Protein AF-A0A9P8FDH8-F1 (afdb_monomer_lite)

Foldseek 3Di:
DVVVVLVPDDDDDSVVSVCVVVVVVVVVCVCVVVPVDDDDPVVVVVVVVVVVVVVCCVPVVVVVVVVVVVVVVVVVVVVVVVVVVVVVVVVVVVVVVVVVVCVVVVVVVVVVVVVVVVVVVVVVVVVVVVVVVVVVVVVVVVVVVVVVVVVVVVVVVVVVVVVVVVVVVCCPDVVSVVVVVVVVVVVVVVVVVVD

pLDDT: mean 89.78, std 8.08, range [49.53, 97.88]

InterPro domains:
  IPR008688 ATP synthase, F0 complex, subunit B/MI25 [PF05405] (28-188)
  IPR013837 ATP synthase, F0 complex, subunit B [PTHR12733] (1-194)

Radius of gyration: 68.17 Å; chains: 1; bounding box: 128×46×159 Å

Secondary structure (DSSP, 8-state):
-HHHHHHHSS-SSHHHHHHHHHHHHHHHHHHHHTTSS---HHHHHHHHHHHHHHHHHHHHHHHHHHHHHHHHHHHHHHHHHHHHHHHHHHHHHHHHHHHHHTHHHHHHHHHHHHHHHHHHHHHHHHHHHHHHHHHHHHHHHHHHHHHHHHHHHHHHHHHHHHHHHHHHHHHTSHHHHHHHHHHHHHHHHHHHTT-

Sequence (195 aa):
KAKSILDSLPGSNLLSKTAILSAGAGVSIAAISNELYVVNEESIVMLCLLSVYTGIAVYGGPAYKEWAENQTNKIKNILNAARKDHTDAVQKRIASVQDLGGVVDITKSLFAVSKETAQLEAQAYELEQKVNLAHEAKSVLDSWVRYEGAVKARQQKELADSIIAKIDKELENPKTLKQILDQAVADVDRIVSKA

Organism: Aureobasidium melanogenum (NCBI:txid46634)

Structure (mmCIF, N/CA/C/O backbone):
data_AF-A0A9P8FDH8-F1
#
_entry.id   AF-A0A9P8FDH8-F1
#
loop_
_atom_site.group_PDB
_atom_site.id
_atom_site.type_symbol
_atom_site.label_atom_id
_atom_site.label_alt_id
_atom_site.label_comp_id
_atom_site.label_asym_id
_atom_site.label_entity_id
_atom_site.label_seq_id
_atom_site.pdbx_PDB_ins_code
_atom_site.Cartn_x
_atom_site.Cartn_y
_atom_site.Cartn_z
_atom_site.occupancy
_atom_site.B_iso_or_equiv
_atom_site.auth_seq_id
_atom_site.auth_comp_id
_atom_site.auth_asym_id
_atom_site.auth_atom_id
_atom_site.pdbx_PDB_model_num
ATOM 1 N N . LYS A 1 1 ? 8.854 18.360 -66.558 1.00 58.41 1 LYS A N 1
ATOM 2 C CA . LYS A 1 1 ? 10.213 17.760 -66.594 1.00 58.41 1 LYS A CA 1
ATOM 3 C C . LYS A 1 1 ? 11.317 18.825 -66.592 1.00 58.41 1 LYS A C 1
ATOM 5 O O . LYS A 1 1 ? 12.066 18.838 -65.634 1.00 58.41 1 LYS A O 1
ATOM 10 N N . ALA A 1 2 ? 11.362 19.777 -67.536 1.00 73.25 2 ALA A N 1
ATOM 11 C CA . ALA A 1 2 ? 12.378 20.849 -67.539 1.00 73.25 2 ALA A CA 1
ATOM 12 C C . ALA A 1 2 ? 12.405 21.718 -66.258 1.00 73.25 2 ALA A C 1
ATOM 14 O O . ALA A 1 2 ? 13.473 21.962 -65.712 1.00 73.25 2 ALA A O 1
ATOM 15 N N . LYS A 1 3 ? 11.234 22.097 -65.714 1.00 75.62 3 LYS A N 1
ATOM 16 C CA . LYS A 1 3 ? 11.144 22.805 -64.419 1.00 75.62 3 LYS A CA 1
ATOM 17 C C . LYS A 1 3 ? 11.764 22.007 -63.261 1.00 75.62 3 LYS A C 1
ATOM 19 O O . LYS A 1 3 ? 12.560 22.545 -62.519 1.00 75.62 3 LYS A O 1
ATOM 24 N N . SER A 1 4 ? 11.515 20.696 -63.207 1.00 75.19 4 SER A N 1
ATOM 25 C CA . SER A 1 4 ? 12.082 19.801 -62.184 1.00 75.19 4 SER A CA 1
ATOM 26 C C . SER A 1 4 ? 13.610 19.709 -62.234 1.00 75.19 4 SER A C 1
ATOM 28 O O . SER A 1 4 ? 14.228 19.531 -61.191 1.00 75.19 4 SER A O 1
ATOM 30 N N . ILE A 1 5 ? 14.217 19.825 -63.421 1.00 76.38 5 ILE A N 1
ATOM 31 C CA . ILE A 1 5 ? 15.681 19.847 -63.582 1.00 76.38 5 ILE A CA 1
ATOM 32 C C . ILE A 1 5 ? 16.238 21.177 -63.063 1.00 76.38 5 ILE A C 1
ATOM 34 O O . ILE A 1 5 ? 17.224 21.200 -62.330 1.00 76.38 5 ILE A O 1
ATOM 38 N N . LEU A 1 6 ? 15.562 22.284 -63.378 1.00 75.31 6 LEU A N 1
ATOM 39 C CA . LEU A 1 6 ? 15.926 23.611 -62.887 1.00 75.31 6 LEU A CA 1
ATOM 40 C C . LEU A 1 6 ? 15.790 23.708 -61.357 1.00 75.31 6 LEU A C 1
ATOM 42 O O . LEU A 1 6 ? 16.644 24.284 -60.682 1.00 75.31 6 LEU A O 1
ATOM 46 N N . ASP A 1 7 ? 14.765 23.074 -60.794 1.00 77.88 7 ASP A N 1
ATOM 47 C CA . ASP A 1 7 ? 14.512 23.047 -59.355 1.00 77.88 7 ASP A CA 1
ATOM 48 C C . ASP A 1 7 ? 15.555 22.213 -58.592 1.00 77.88 7 ASP A C 1
ATOM 50 O O . ASP A 1 7 ? 15.949 22.621 -57.500 1.00 77.88 7 ASP A O 1
ATOM 54 N N . SER A 1 8 ? 16.090 21.137 -59.188 1.00 78.25 8 SER A N 1
ATOM 55 C CA . SER A 1 8 ? 17.149 20.304 -58.586 1.00 78.25 8 SER A CA 1
ATOM 56 C C . SER A 1 8 ? 18.552 20.929 -58.568 1.00 78.25 8 SER A C 1
ATOM 58 O O . SER A 1 8 ? 19.428 20.427 -57.866 1.00 78.25 8 SER A O 1
ATOM 60 N N . LEU A 1 9 ? 18.790 22.010 -59.321 1.00 82.00 9 LEU A N 1
ATOM 61 C CA . LEU A 1 9 ? 20.088 22.694 -59.333 1.00 82.00 9 LEU A CA 1
ATOM 62 C C . LEU A 1 9 ? 20.288 23.537 -58.060 1.00 82.00 9 LEU A C 1
ATOM 64 O O . LEU A 1 9 ? 19.345 24.198 -57.615 1.00 82.00 9 LEU A O 1
ATOM 68 N N . PRO A 1 10 ? 21.501 23.581 -57.485 1.00 79.50 10 PRO A N 1
ATOM 69 C CA . PRO A 1 10 ? 21.781 24.404 -56.313 1.00 79.50 10 PRO A CA 1
ATOM 70 C C . PRO A 1 10 ? 21.581 25.895 -56.630 1.00 79.50 10 PRO A C 1
ATOM 72 O O . PRO A 1 10 ? 21.978 26.375 -57.688 1.00 79.50 10 PRO A O 1
ATOM 75 N N . GLY A 1 11 ? 20.949 26.628 -55.710 1.00 76.69 11 GLY A N 1
ATOM 76 C CA . GLY A 1 11 ? 20.664 28.061 -55.842 1.00 76.69 11 GLY A CA 1
ATOM 77 C C . GLY A 1 11 ? 19.203 28.400 -55.542 1.00 76.69 11 GLY A C 1
ATOM 78 O O . GLY A 1 11 ? 18.298 27.632 -55.859 1.00 76.69 11 GLY A O 1
ATOM 79 N N . SER A 1 12 ? 18.966 29.553 -54.916 1.00 77.38 12 SE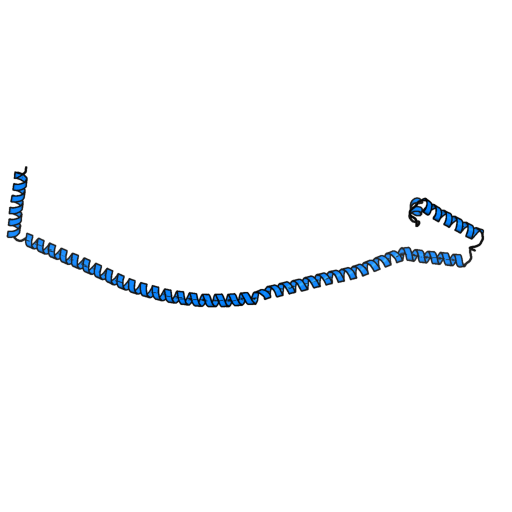R A N 1
ATOM 80 C CA . SER A 1 12 ? 17.636 29.999 -54.468 1.00 77.38 12 SER A CA 1
ATOM 81 C C . SER A 1 12 ? 16.848 30.796 -55.518 1.00 77.38 12 SER A C 1
ATOM 83 O O . SER A 1 12 ? 15.632 30.896 -55.407 1.00 77.38 12 SER A O 1
ATOM 85 N N . ASN A 1 13 ? 17.510 31.328 -56.556 1.00 83.38 13 ASN A N 1
ATOM 86 C CA . ASN A 1 13 ? 16.907 32.227 -57.552 1.00 83.38 13 ASN A CA 1
ATOM 87 C C . ASN A 1 13 ? 16.963 31.654 -58.980 1.00 83.38 13 ASN A C 1
ATOM 89 O O . ASN A 1 13 ? 17.965 31.055 -59.377 1.00 83.38 13 ASN A O 1
ATOM 93 N N . LEU A 1 14 ? 15.927 31.920 -59.790 1.00 80.19 14 LEU A N 1
ATOM 94 C CA . LEU A 1 14 ? 15.815 31.461 -61.187 1.00 80.19 14 LEU A CA 1
ATOM 95 C C . LEU A 1 14 ? 16.990 31.926 -62.062 1.00 80.19 14 LEU A C 1
ATOM 97 O O . LEU A 1 14 ? 17.498 31.162 -62.883 1.00 80.19 14 LEU A O 1
ATOM 101 N N . LEU A 1 15 ? 17.452 33.161 -61.844 1.00 83.75 15 LEU A N 1
ATOM 102 C CA . LEU A 1 15 ? 18.612 33.724 -62.531 1.00 83.75 15 LEU A CA 1
ATOM 103 C C . LEU A 1 15 ? 19.891 32.943 -62.206 1.00 83.75 15 LEU A C 1
ATOM 105 O O . LEU A 1 15 ? 20.652 32.631 -63.110 1.00 83.75 15 LEU A O 1
ATOM 109 N N . SER A 1 16 ? 20.096 32.571 -60.938 1.00 83.81 16 SER A N 1
ATOM 110 C CA . SER A 1 16 ? 21.266 31.795 -60.507 1.00 83.81 16 SER A CA 1
ATOM 111 C C . SER A 1 16 ? 21.236 30.376 -61.076 1.00 83.81 16 SER A C 1
ATOM 113 O O . SER A 1 16 ? 22.233 29.927 -61.632 1.00 83.81 16 SER A O 1
ATOM 115 N N . LYS A 1 17 ? 20.079 29.704 -61.042 1.00 83.69 17 LYS A N 1
ATOM 116 C CA . LYS A 1 17 ? 19.906 28.365 -61.631 1.00 83.69 17 LYS A CA 1
ATOM 117 C C . LYS A 1 17 ? 20.148 28.367 -63.146 1.00 83.69 17 LYS A C 1
ATOM 119 O O . LYS A 1 17 ? 20.816 27.478 -63.668 1.00 83.69 17 LYS A O 1
ATOM 124 N N . THR A 1 18 ? 19.647 29.390 -63.840 1.00 85.38 18 THR A N 1
ATOM 125 C CA . THR A 1 18 ? 19.854 29.558 -65.287 1.00 85.38 18 THR A CA 1
ATOM 126 C C . THR A 1 18 ? 21.308 29.894 -65.601 1.00 85.38 18 THR A C 1
ATOM 128 O O . THR A 1 18 ? 21.860 29.318 -66.529 1.00 85.38 18 THR A O 1
ATOM 131 N N . ALA A 1 19 ? 21.940 30.760 -64.803 1.00 86.06 19 ALA A N 1
ATOM 132 C CA . ALA A 1 19 ? 23.347 31.121 -64.945 1.00 86.06 19 ALA A CA 1
ATOM 133 C C . ALA A 1 19 ? 24.283 29.930 -64.705 1.00 86.06 19 ALA A C 1
ATOM 135 O O . ALA A 1 19 ? 25.250 29.776 -65.435 1.00 86.06 19 ALA A O 1
ATOM 136 N N . ILE A 1 20 ? 23.998 29.061 -63.729 1.00 86.00 20 ILE A N 1
ATOM 137 C CA . ILE A 1 20 ? 24.797 27.849 -63.483 1.00 86.00 20 ILE A CA 1
ATOM 138 C C . ILE A 1 20 ? 24.675 26.881 -64.660 1.00 86.00 20 ILE A C 1
ATOM 140 O O . ILE A 1 20 ? 25.681 26.353 -65.127 1.00 86.00 20 ILE A O 1
ATOM 144 N N . LEU A 1 21 ? 23.457 26.667 -65.167 1.00 87.50 21 LEU A N 1
ATOM 145 C CA . LEU A 1 21 ? 23.240 25.775 -66.303 1.00 87.50 21 LEU A CA 1
ATOM 146 C C . LEU A 1 21 ? 23.889 26.319 -67.584 1.00 87.50 21 LEU A C 1
ATOM 148 O O . LEU A 1 21 ? 24.552 25.567 -68.296 1.00 87.50 21 LEU A O 1
ATOM 152 N N . SER A 1 22 ? 23.729 27.615 -67.869 1.00 88.62 22 SER A N 1
ATOM 153 C CA . SER A 1 22 ? 24.308 28.245 -69.059 1.00 88.62 22 SER A CA 1
ATOM 154 C C . SER A 1 22 ? 25.827 28.378 -68.966 1.00 88.62 22 SER A C 1
ATOM 156 O O . SER A 1 22 ? 26.506 28.126 -69.957 1.00 88.62 22 SER A O 1
ATOM 158 N N . ALA A 1 23 ? 26.375 28.695 -67.790 1.00 89.31 23 ALA A N 1
ATOM 159 C CA . ALA A 1 23 ? 27.817 28.722 -67.565 1.00 89.31 23 ALA A CA 1
ATOM 160 C C . ALA A 1 23 ? 28.421 27.317 -67.664 1.00 89.31 23 ALA A C 1
ATOM 162 O O . ALA A 1 23 ? 29.428 27.145 -68.341 1.00 89.31 23 ALA A O 1
ATOM 163 N N . GLY A 1 24 ? 27.795 26.302 -67.060 1.00 89.00 24 GLY A N 1
ATOM 164 C CA . GLY A 1 24 ? 28.249 24.913 -67.164 1.00 89.00 24 GLY A CA 1
ATOM 165 C C . GLY A 1 24 ? 28.239 24.408 -68.608 1.00 89.00 24 GLY A C 1
ATOM 166 O O . GLY A 1 24 ? 29.234 23.856 -69.077 1.00 89.00 24 GLY A O 1
ATOM 167 N N . ALA A 1 25 ? 27.156 24.675 -69.344 1.00 89.00 25 ALA A N 1
ATOM 168 C CA . ALA A 1 25 ? 27.072 24.355 -70.766 1.00 89.00 25 ALA A CA 1
ATOM 169 C C . ALA A 1 25 ? 28.131 25.118 -71.583 1.00 89.00 25 ALA A C 1
ATOM 171 O O . ALA A 1 25 ? 28.857 24.505 -72.363 1.00 89.00 25 ALA A O 1
ATOM 172 N N . GLY A 1 26 ? 28.285 26.426 -71.360 1.00 90.62 26 GLY A N 1
ATOM 173 C CA . GLY A 1 26 ? 29.275 27.256 -72.049 1.00 90.62 26 GLY A CA 1
ATOM 174 C C . GLY A 1 26 ? 30.715 26.797 -71.807 1.00 90.62 26 GLY A C 1
ATOM 175 O O . GLY A 1 26 ? 31.480 26.667 -72.760 1.00 90.62 26 GLY A O 1
ATOM 176 N N . VAL A 1 27 ? 31.064 26.469 -70.559 1.00 90.75 27 VAL A N 1
ATOM 177 C CA . VAL A 1 27 ? 32.378 25.914 -70.200 1.00 90.75 27 VAL A CA 1
ATOM 178 C C . VAL A 1 27 ? 32.593 24.553 -70.856 1.00 90.75 27 VAL A C 1
ATOM 180 O O . VAL A 1 27 ? 33.667 24.316 -71.397 1.00 90.75 27 VAL A O 1
ATOM 183 N N . SER A 1 28 ? 31.584 23.676 -70.873 1.00 87.31 28 SER A N 1
ATOM 184 C CA . SER A 1 28 ? 31.713 22.360 -71.515 1.00 87.31 28 SER A CA 1
ATOM 185 C C . SER A 1 28 ? 31.944 22.461 -73.027 1.00 87.31 28 SER A C 1
ATOM 187 O O . SER A 1 28 ? 32.818 21.782 -73.560 1.00 87.31 28 SER A O 1
ATOM 189 N N . ILE A 1 29 ? 31.233 23.367 -73.710 1.00 88.19 29 ILE A N 1
ATOM 190 C CA . ILE A 1 29 ? 31.398 23.604 -75.150 1.00 88.19 29 ILE A CA 1
ATOM 191 C C . ILE A 1 29 ? 32.775 24.207 -75.429 1.00 88.19 29 ILE A C 1
ATOM 193 O O . ILE A 1 29 ? 33.462 23.750 -76.337 1.00 88.19 29 ILE A O 1
ATOM 197 N N . ALA A 1 30 ? 33.209 25.189 -74.634 1.00 89.25 30 ALA A N 1
ATOM 198 C CA . ALA A 1 30 ? 34.534 25.786 -74.776 1.00 89.25 30 ALA A CA 1
ATOM 199 C C . ALA A 1 30 ? 35.662 24.775 -74.501 1.00 89.25 30 ALA A C 1
ATOM 201 O O . ALA A 1 30 ? 36.681 24.802 -75.186 1.00 89.25 30 ALA A O 1
ATOM 202 N N . ALA A 1 31 ? 35.483 23.864 -73.540 1.00 87.06 31 ALA A N 1
ATOM 203 C CA . ALA A 1 31 ? 36.457 22.820 -73.229 1.00 87.06 31 ALA A CA 1
ATOM 204 C C . ALA A 1 31 ? 36.599 21.793 -74.364 1.00 87.06 31 ALA A C 1
ATOM 206 O O . ALA A 1 31 ? 37.714 21.378 -74.666 1.00 87.06 31 ALA A O 1
ATOM 207 N N . ILE A 1 32 ? 35.494 21.420 -75.018 1.00 85.81 32 ILE A N 1
ATOM 208 C CA . ILE A 1 32 ? 35.516 20.524 -76.185 1.00 85.81 32 ILE A CA 1
ATOM 209 C C . ILE A 1 32 ? 36.083 21.255 -77.409 1.00 85.81 32 ILE A C 1
ATOM 211 O O . ILE A 1 32 ? 36.950 20.729 -78.096 1.00 85.81 32 ILE A O 1
ATOM 215 N N . SER A 1 33 ? 35.626 22.485 -77.669 1.00 88.50 33 SER A N 1
ATOM 216 C CA . SER A 1 33 ? 36.016 23.262 -78.853 1.00 88.50 33 SER A CA 1
ATOM 217 C C . SER A 1 33 ? 37.487 23.677 -78.855 1.00 88.50 33 SER A C 1
ATOM 219 O O . SER A 1 33 ? 38.047 23.852 -79.932 1.00 88.50 33 SER A O 1
ATOM 221 N N . ASN A 1 34 ? 38.093 23.868 -77.681 1.00 88.25 34 ASN A N 1
ATOM 222 C CA . ASN A 1 34 ? 39.515 24.190 -77.544 1.00 88.25 34 ASN A CA 1
ATOM 223 C C . ASN A 1 34 ? 40.385 22.945 -77.293 1.00 88.25 34 ASN A C 1
ATOM 225 O O . ASN A 1 34 ? 41.537 23.099 -76.899 1.00 88.25 34 ASN A O 1
ATOM 229 N N . GLU A 1 35 ? 39.832 21.733 -77.439 1.00 82.38 35 GLU A N 1
ATOM 230 C CA . GLU A 1 35 ? 40.521 20.453 -77.185 1.00 82.38 35 GLU A CA 1
ATOM 231 C C . GLU A 1 35 ? 41.121 20.320 -75.770 1.00 82.38 35 GLU A C 1
ATOM 233 O O . GLU A 1 35 ? 41.975 19.478 -75.507 1.00 82.38 35 GLU A O 1
ATOM 238 N N . LEU A 1 36 ? 40.631 21.116 -74.814 1.00 84.00 36 LEU A N 1
ATOM 239 C CA . LEU A 1 36 ? 41.003 21.035 -73.397 1.00 84.00 36 LEU A CA 1
ATOM 240 C C . LEU A 1 36 ? 40.603 19.681 -72.788 1.00 84.00 36 LEU A C 1
ATOM 242 O O . LEU A 1 36 ? 41.232 19.220 -71.838 1.00 84.00 36 LEU A O 1
ATOM 246 N N . TYR A 1 37 ? 39.568 19.045 -73.343 1.00 83.38 37 TYR A N 1
ATOM 247 C CA . TYR A 1 37 ? 39.211 17.652 -73.090 1.00 83.38 37 TYR A CA 1
ATOM 248 C C . TYR A 1 37 ? 39.231 16.862 -74.402 1.00 83.38 37 TYR A C 1
ATOM 250 O O . TYR A 1 37 ? 38.370 17.057 -75.261 1.00 83.38 37 TYR A O 1
ATOM 258 N N . VAL A 1 38 ? 40.194 15.950 -74.539 1.00 84.25 38 VAL A N 1
ATOM 259 C CA . VAL A 1 38 ? 40.305 15.043 -75.689 1.00 84.25 38 VAL A CA 1
ATOM 260 C C . VAL A 1 38 ? 39.659 13.710 -75.332 1.00 84.25 38 VAL A C 1
ATOM 262 O O . VAL A 1 38 ? 40.009 13.092 -74.326 1.00 84.25 38 VAL A O 1
ATOM 265 N N . VAL A 1 39 ? 38.712 13.260 -76.159 1.00 84.81 39 VAL A N 1
ATOM 266 C CA . VAL A 1 39 ? 38.074 11.951 -75.983 1.00 84.81 39 VAL A CA 1
ATOM 267 C C . VAL A 1 39 ? 39.094 10.869 -76.322 1.00 84.81 39 VAL A C 1
ATOM 269 O O . VAL A 1 39 ? 39.441 10.681 -77.486 1.00 84.81 39 VAL A O 1
ATOM 272 N N . ASN A 1 40 ? 39.571 10.172 -75.295 1.00 86.62 40 ASN A N 1
ATOM 273 C CA . ASN A 1 40 ? 40.507 9.058 -75.419 1.00 86.62 40 ASN A CA 1
ATOM 274 C C . ASN A 1 40 ? 39.860 7.760 -74.903 1.00 86.62 40 ASN A C 1
ATOM 276 O O . ASN A 1 40 ? 38.736 7.763 -74.398 1.00 86.62 40 ASN A O 1
ATOM 280 N N . GLU A 1 41 ? 40.578 6.645 -74.981 1.00 85.62 41 GLU A N 1
ATOM 281 C CA . GLU A 1 41 ? 40.172 5.355 -74.414 1.00 85.62 41 GLU A CA 1
ATOM 282 C C . GLU A 1 41 ? 39.785 5.460 -72.922 1.00 85.62 41 GLU A C 1
ATOM 284 O O . GLU A 1 41 ? 38.793 4.877 -72.481 1.00 85.62 41 GLU A O 1
ATOM 289 N N . GLU A 1 42 ? 40.475 6.309 -72.154 1.00 87.19 42 GLU A N 1
ATOM 290 C CA . GLU A 1 42 ? 40.159 6.574 -70.743 1.00 87.19 42 GLU A CA 1
ATOM 291 C C . GLU A 1 42 ? 38.795 7.258 -70.527 1.00 87.19 42 GLU A C 1
ATOM 293 O O . GLU A 1 42 ? 38.187 7.093 -69.468 1.00 87.19 42 GLU A O 1
ATOM 298 N N . SER A 1 43 ? 38.247 7.965 -71.524 1.00 88.19 43 SER A N 1
ATOM 299 C CA . SER A 1 43 ? 36.900 8.554 -71.451 1.00 88.19 43 SER A CA 1
ATOM 300 C C . SER A 1 43 ? 35.811 7.479 -71.362 1.00 88.19 43 SER A C 1
ATOM 302 O O . SER A 1 43 ? 34.799 7.673 -70.685 1.00 88.19 43 SER A O 1
ATOM 304 N N . ILE A 1 44 ? 36.025 6.323 -72.001 1.00 88.06 44 ILE A N 1
ATOM 305 C CA . ILE A 1 44 ? 35.113 5.172 -71.925 1.00 88.06 44 ILE A CA 1
ATOM 306 C C . ILE A 1 44 ? 35.193 4.545 -70.529 1.00 88.06 44 ILE A C 1
ATOM 308 O O . ILE A 1 44 ? 34.161 4.253 -69.921 1.00 88.06 44 ILE A O 1
ATOM 312 N N . VAL A 1 45 ? 36.404 4.412 -69.978 1.00 90.56 45 VAL A N 1
ATOM 313 C CA . VAL A 1 45 ? 36.618 3.929 -68.603 1.00 90.56 45 VAL A CA 1
ATOM 314 C C . VAL A 1 45 ? 35.955 4.865 -67.587 1.00 90.56 45 VAL A C 1
ATOM 316 O O . VAL A 1 45 ? 35.256 4.397 -66.687 1.00 90.56 45 VAL A O 1
ATOM 319 N N . MET A 1 46 ? 36.097 6.181 -67.766 1.00 91.00 46 MET A N 1
ATOM 320 C CA . MET A 1 46 ? 35.444 7.198 -66.938 1.00 91.00 46 MET A CA 1
ATOM 321 C C . MET A 1 46 ? 33.915 7.070 -66.977 1.00 91.00 46 MET A C 1
ATOM 323 O O . MET A 1 46 ? 33.275 7.116 -65.926 1.00 91.00 46 MET A O 1
ATOM 327 N N . LEU A 1 47 ? 33.318 6.877 -68.158 1.00 91.19 47 LEU A N 1
ATOM 328 C CA . LEU A 1 47 ? 31.871 6.691 -68.301 1.00 91.19 47 LEU A CA 1
ATOM 329 C C . LEU A 1 47 ? 31.404 5.422 -67.575 1.00 91.19 47 LEU A C 1
ATOM 331 O O . LEU A 1 47 ? 30.452 5.479 -66.792 1.00 91.19 47 LEU A O 1
ATOM 335 N N . CYS A 1 48 ? 32.096 4.297 -67.773 1.00 91.81 48 CYS A N 1
ATOM 336 C CA . CYS A 1 48 ? 31.796 3.041 -67.085 1.00 91.81 48 CYS A CA 1
ATOM 337 C C . CYS A 1 48 ? 31.869 3.206 -65.559 1.00 91.81 48 CYS A C 1
ATOM 339 O O . CYS A 1 48 ? 30.936 2.827 -64.850 1.00 91.81 48 CYS A O 1
ATOM 341 N N . LEU A 1 49 ? 32.921 3.843 -65.050 1.00 93.81 49 LEU A N 1
ATOM 342 C CA . LEU A 1 49 ? 33.103 4.104 -63.625 1.00 93.81 49 LEU A CA 1
ATOM 343 C C . LEU A 1 49 ? 32.001 5.017 -63.061 1.00 93.81 49 LEU A C 1
ATOM 345 O O . LEU A 1 49 ? 31.410 4.702 -62.026 1.00 93.81 49 LEU A O 1
ATOM 349 N N . LEU A 1 50 ? 31.649 6.096 -63.766 1.00 94.62 50 LEU A N 1
ATOM 350 C CA . LEU A 1 50 ? 30.535 6.969 -63.386 1.00 94.62 50 LEU A CA 1
ATOM 351 C C . LEU A 1 50 ? 29.198 6.224 -63.377 1.00 94.62 50 LEU A C 1
ATOM 353 O O . LEU A 1 50 ? 28.387 6.442 -62.475 1.00 94.62 50 LEU A O 1
ATOM 357 N N . SER A 1 51 ? 28.968 5.324 -64.334 1.00 91.19 51 SER A N 1
ATOM 358 C CA . SER A 1 51 ? 27.745 4.517 -64.377 1.00 91.19 51 SER A CA 1
ATOM 359 C C . SER A 1 51 ? 27.634 3.575 -63.171 1.00 91.19 51 SER A C 1
ATOM 361 O O . SER A 1 51 ? 26.569 3.490 -62.555 1.00 91.19 51 SER A O 1
ATOM 363 N N . VAL A 1 52 ? 28.746 2.953 -62.758 1.00 93.50 52 VAL A N 1
ATOM 364 C CA . VAL A 1 52 ? 28.804 2.079 -61.579 1.00 93.50 52 VAL A CA 1
ATOM 365 C C . VAL A 1 52 ? 28.585 2.884 -60.301 1.00 93.50 52 VAL A C 1
ATOM 367 O O . VAL A 1 52 ? 27.736 2.514 -59.490 1.00 93.50 52 VAL A O 1
ATOM 370 N N . TYR A 1 53 ? 29.272 4.017 -60.131 1.00 92.56 53 TYR A N 1
ATOM 371 C CA . TYR A 1 53 ? 29.073 4.873 -58.957 1.00 92.56 53 TYR A CA 1
ATOM 372 C C . TYR A 1 53 ? 27.657 5.442 -58.880 1.00 92.56 53 TYR A C 1
ATOM 374 O O . TYR A 1 53 ? 27.087 5.504 -57.793 1.00 92.56 53 TYR A O 1
ATOM 382 N N . THR A 1 54 ? 27.059 5.796 -60.018 1.00 91.88 54 THR A N 1
ATOM 383 C CA . THR A 1 54 ? 25.661 6.244 -60.068 1.00 91.88 54 THR A CA 1
ATOM 384 C C . THR A 1 54 ? 24.719 5.113 -59.659 1.00 91.88 54 THR A C 1
ATOM 386 O O . THR A 1 54 ? 23.824 5.331 -58.845 1.00 91.88 54 THR A O 1
ATOM 389 N N . GLY A 1 55 ? 24.951 3.888 -60.142 1.00 91.06 55 GLY A N 1
ATOM 390 C CA . GLY A 1 55 ? 24.204 2.707 -59.707 1.00 91.06 55 GLY A CA 1
ATOM 391 C C . GLY A 1 55 ? 24.321 2.464 -58.198 1.00 91.06 55 GLY A C 1
ATOM 392 O O . GLY A 1 55 ? 23.309 2.294 -57.520 1.00 91.06 55 GLY A O 1
ATOM 393 N N . ILE A 1 56 ? 25.532 2.530 -57.640 1.00 91.44 56 ILE A N 1
ATOM 394 C CA . ILE A 1 56 ? 25.767 2.377 -56.195 1.00 91.44 56 ILE A CA 1
ATOM 395 C C . ILE A 1 56 ? 25.090 3.500 -55.402 1.00 91.44 56 ILE A C 1
ATOM 397 O O . ILE A 1 56 ? 24.491 3.234 -54.364 1.00 91.44 56 ILE A O 1
ATOM 401 N N . ALA A 1 57 ? 25.134 4.744 -55.872 1.00 90.38 57 ALA A N 1
ATOM 402 C CA . ALA A 1 57 ? 24.480 5.855 -55.189 1.00 90.38 57 ALA A CA 1
ATOM 403 C C . ALA A 1 57 ? 22.951 5.682 -55.156 1.00 90.38 57 ALA A C 1
ATOM 405 O O . ALA A 1 57 ? 22.330 5.911 -54.117 1.00 90.38 57 ALA A O 1
ATOM 406 N N . VAL A 1 58 ? 22.353 5.234 -56.264 1.00 90.31 58 VAL A N 1
ATOM 407 C CA . VAL A 1 58 ? 20.897 5.057 -56.387 1.00 90.31 58 VAL A CA 1
ATOM 408 C C . VAL A 1 58 ? 20.394 3.853 -55.593 1.00 90.31 58 VAL A C 1
ATOM 410 O O . VAL A 1 58 ? 19.362 3.964 -54.936 1.00 90.31 58 VAL A O 1
ATOM 413 N N . TYR A 1 59 ? 21.101 2.721 -55.621 1.00 88.94 59 TYR A N 1
ATOM 414 C CA . TYR A 1 59 ? 20.648 1.493 -54.953 1.00 88.94 59 TYR A CA 1
ATOM 415 C C . TYR A 1 59 ? 21.256 1.305 -53.558 1.00 88.94 59 TYR A C 1
ATOM 417 O O . TYR A 1 59 ? 20.557 0.950 -52.611 1.00 88.94 59 TYR A O 1
ATOM 425 N N . GLY A 1 60 ? 22.551 1.571 -53.407 1.00 90.62 60 GLY A N 1
ATOM 426 C CA . GLY A 1 60 ? 23.271 1.433 -52.142 1.00 90.62 60 GLY A CA 1
ATOM 427 C C . GLY A 1 60 ? 22.992 2.569 -51.159 1.00 90.62 60 GLY A C 1
ATOM 428 O O . GLY A 1 60 ? 22.921 2.320 -49.957 1.00 90.62 60 GLY A O 1
ATOM 429 N N . GLY A 1 61 ? 22.775 3.797 -51.644 1.00 91.12 61 GLY A N 1
ATOM 430 C CA . GLY A 1 61 ? 22.465 4.953 -50.796 1.00 91.12 61 GLY A CA 1
ATOM 431 C C . GLY A 1 61 ? 21.223 4.743 -49.914 1.00 91.12 61 GLY A C 1
ATOM 432 O O . GLY A 1 61 ? 21.333 4.852 -48.689 1.00 91.12 61 GLY A O 1
ATOM 433 N N . PRO A 1 62 ? 20.055 4.396 -50.489 1.00 93.00 62 PRO A N 1
ATOM 434 C CA . PRO A 1 62 ? 18.846 4.106 -49.720 1.00 93.00 62 PRO A CA 1
ATOM 435 C C . PRO A 1 62 ? 19.002 2.908 -48.779 1.00 93.00 62 PRO A C 1
ATOM 437 O O . PRO A 1 62 ? 18.610 3.005 -47.620 1.00 93.00 62 PRO A O 1
ATOM 440 N N . ALA A 1 63 ? 19.630 1.820 -49.238 1.00 91.62 63 ALA A N 1
ATOM 441 C CA . ALA A 1 63 ? 19.829 0.618 -48.426 1.00 91.62 63 ALA A CA 1
ATOM 442 C C . ALA A 1 63 ? 20.719 0.887 -47.200 1.00 91.62 63 ALA A C 1
ATOM 444 O O . ALA A 1 63 ? 20.405 0.465 -46.086 1.00 91.62 63 ALA A O 1
ATOM 445 N N . TYR A 1 64 ? 21.809 1.639 -47.379 1.00 92.75 64 TYR A N 1
ATOM 446 C CA . TYR A 1 64 ? 22.673 2.041 -46.272 1.00 92.75 64 TYR A CA 1
ATOM 447 C C . TYR A 1 64 ? 21.958 2.994 -45.312 1.00 92.75 64 TYR A C 1
ATOM 449 O O . TYR A 1 64 ? 22.077 2.847 -44.09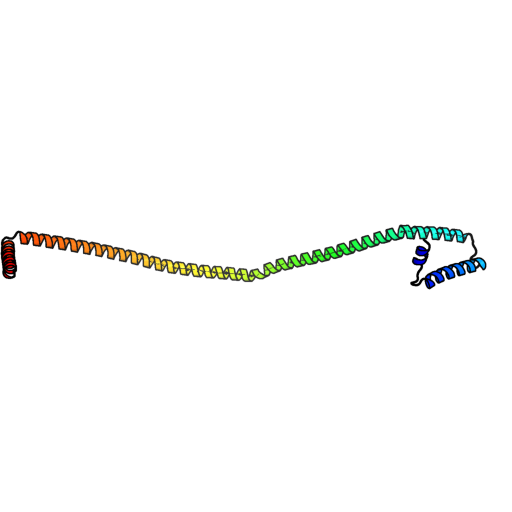5 1.00 92.75 64 TYR A O 1
ATOM 457 N N . LYS A 1 65 ? 21.186 3.950 -45.844 1.00 94.81 65 LYS A N 1
ATOM 458 C CA . LYS A 1 65 ? 20.393 4.876 -45.031 1.00 94.81 65 LYS A CA 1
ATOM 459 C C . LYS A 1 65 ? 19.393 4.125 -44.152 1.00 94.81 65 LYS A C 1
ATOM 461 O O . LYS A 1 65 ? 19.363 4.363 -42.949 1.00 94.81 65 LYS A O 1
ATOM 466 N N . GLU A 1 66 ? 18.625 3.203 -44.726 1.00 95.00 66 GLU A N 1
ATOM 467 C CA . GLU A 1 66 ? 17.650 2.397 -43.986 1.00 95.00 66 GLU A CA 1
ATOM 468 C C . GLU A 1 66 ? 18.329 1.545 -42.905 1.00 95.00 66 GLU A C 1
ATOM 470 O O . GLU A 1 66 ? 17.882 1.511 -41.757 1.00 95.00 66 GLU A O 1
ATOM 475 N N . TRP A 1 67 ? 19.456 0.907 -43.232 1.00 94.88 67 TRP A N 1
ATOM 476 C CA . TRP A 1 67 ? 20.238 0.149 -42.257 1.00 94.88 67 TRP A CA 1
ATOM 477 C C . TRP A 1 67 ? 20.735 1.033 -41.099 1.00 94.88 67 TRP A C 1
ATOM 479 O O . TRP A 1 67 ? 20.583 0.671 -39.927 1.00 94.88 67 TRP A O 1
ATOM 489 N N . ALA A 1 68 ? 21.278 2.213 -41.409 1.00 96.44 68 ALA A N 1
ATOM 490 C CA . ALA A 1 68 ? 21.786 3.155 -40.414 1.00 96.44 68 ALA A CA 1
ATOM 491 C C . ALA A 1 68 ? 20.666 3.718 -39.522 1.00 96.44 68 ALA A C 1
ATOM 493 O O . ALA A 1 68 ? 20.837 3.832 -38.302 1.00 96.44 68 ALA A O 1
ATOM 494 N N . GLU A 1 69 ? 19.505 4.033 -40.100 1.00 97.19 69 GLU A N 1
ATOM 495 C CA . GLU A 1 69 ? 18.318 4.468 -39.361 1.00 97.19 69 GLU A CA 1
ATOM 496 C C . GLU A 1 69 ? 17.799 3.356 -38.444 1.00 97.19 69 GLU A C 1
ATOM 498 O O . GLU A 1 69 ? 17.564 3.606 -37.260 1.00 97.19 69 GLU A O 1
ATOM 503 N N . ASN A 1 70 ? 17.715 2.115 -38.930 1.00 97.31 70 ASN A N 1
ATOM 504 C CA . ASN A 1 70 ? 17.298 0.964 -38.127 1.00 97.31 70 ASN A CA 1
ATOM 505 C C . ASN A 1 70 ? 18.238 0.711 -36.944 1.00 97.31 70 ASN A C 1
ATOM 507 O O . ASN A 1 70 ? 17.776 0.527 -35.814 1.00 97.31 70 ASN A O 1
ATOM 511 N N . GLN A 1 71 ? 19.552 0.762 -37.165 1.00 96.94 71 GLN A N 1
ATOM 512 C CA . GLN A 1 71 ? 20.527 0.584 -36.091 1.00 96.94 71 GLN A CA 1
ATOM 513 C C . GLN A 1 71 ? 20.448 1.722 -35.065 1.00 96.94 71 GLN A C 1
ATOM 515 O O . GLN A 1 71 ? 20.458 1.481 -33.855 1.00 96.94 71 GLN A O 1
ATOM 520 N N . THR A 1 72 ? 20.293 2.960 -35.536 1.00 97.12 72 THR A N 1
ATOM 521 C CA . THR A 1 72 ? 20.123 4.131 -34.669 1.00 97.12 72 THR A CA 1
ATOM 522 C C . THR A 1 72 ? 18.846 4.021 -33.835 1.00 97.12 72 THR A C 1
ATOM 524 O O . THR A 1 72 ? 18.872 4.265 -32.627 1.00 97.12 72 THR A O 1
ATOM 527 N N . ASN A 1 73 ? 17.733 3.616 -34.446 1.00 97.75 73 ASN A N 1
ATOM 528 C CA . ASN A 1 73 ? 16.451 3.444 -33.767 1.00 97.75 73 ASN A CA 1
ATOM 529 C C . ASN A 1 73 ? 16.502 2.307 -32.746 1.00 97.75 73 ASN A C 1
ATOM 531 O O . ASN A 1 73 ? 16.002 2.469 -31.635 1.00 97.75 73 ASN A O 1
ATOM 535 N N . LYS A 1 74 ? 17.174 1.195 -33.063 1.00 97.44 74 LYS A N 1
ATOM 536 C CA . LYS A 1 74 ? 17.392 0.095 -32.117 1.00 97.44 74 LYS A CA 1
ATOM 537 C C . LYS A 1 74 ? 18.132 0.570 -30.867 1.00 97.44 74 LYS A C 1
ATOM 539 O O . LYS A 1 74 ? 17.669 0.320 -29.756 1.00 97.44 74 LYS A O 1
ATOM 544 N N . ILE A 1 75 ? 19.240 1.294 -31.039 1.00 97.12 75 ILE A N 1
ATOM 545 C CA . ILE A 1 75 ? 20.030 1.823 -29.916 1.00 97.12 75 ILE A CA 1
ATOM 546 C C . ILE A 1 75 ? 19.203 2.817 -29.091 1.00 97.12 75 ILE A C 1
ATOM 548 O O . ILE A 1 75 ? 19.160 2.710 -27.865 1.00 97.12 75 ILE A O 1
ATOM 552 N N . LYS A 1 76 ? 18.497 3.746 -29.749 1.00 97.50 76 LYS A N 1
ATOM 553 C CA . LYS A 1 76 ? 17.612 4.710 -29.073 1.00 97.50 76 LYS A CA 1
ATOM 554 C C . LYS A 1 76 ? 16.513 4.015 -28.271 1.00 97.50 76 LYS A C 1
ATOM 556 O O . LYS A 1 76 ? 16.277 4.384 -27.124 1.00 97.50 76 LYS A O 1
ATOM 561 N N . ASN A 1 77 ? 15.868 3.004 -28.847 1.00 97.69 77 ASN A N 1
ATOM 562 C CA . ASN A 1 77 ? 14.786 2.274 -28.193 1.00 97.69 77 ASN A CA 1
ATOM 563 C C . ASN A 1 77 ? 15.285 1.494 -26.976 1.00 97.69 77 ASN A C 1
ATOM 565 O O . ASN A 1 77 ? 14.657 1.573 -25.926 1.00 97.69 77 ASN A O 1
ATOM 569 N N . ILE A 1 78 ? 16.435 0.817 -27.079 1.00 97.38 78 ILE A N 1
ATOM 570 C CA . ILE A 1 78 ? 17.050 0.124 -25.936 1.00 97.38 78 ILE A CA 1
ATOM 571 C C . ILE A 1 78 ? 17.389 1.121 -24.826 1.00 97.38 78 ILE A C 1
ATOM 573 O O . ILE A 1 78 ? 17.070 0.874 -23.667 1.00 97.38 78 ILE A O 1
ATOM 577 N N . LEU A 1 79 ? 17.988 2.266 -25.164 1.00 97.62 79 LEU A N 1
ATOM 578 C CA . LEU A 1 79 ? 18.357 3.274 -24.170 1.00 97.62 79 LEU A CA 1
ATOM 579 C C . LEU A 1 79 ? 17.128 3.877 -23.472 1.00 97.62 79 LEU A C 1
ATOM 581 O O . LEU A 1 79 ? 17.138 4.067 -22.257 1.00 97.62 79 LEU A O 1
ATOM 585 N N . ASN A 1 80 ? 16.066 4.162 -24.227 1.00 97.50 80 ASN A N 1
ATOM 586 C CA . ASN A 1 80 ? 14.821 4.695 -23.677 1.00 97.50 80 ASN A CA 1
ATOM 587 C C . ASN A 1 80 ? 14.080 3.659 -22.821 1.00 97.50 80 ASN A C 1
ATOM 589 O O . ASN A 1 80 ? 13.591 4.010 -21.748 1.00 97.50 80 ASN A O 1
ATOM 593 N N . ALA A 1 81 ? 14.040 2.397 -23.257 1.00 97.50 81 ALA A N 1
ATOM 594 C CA . ALA A 1 81 ? 13.468 1.300 -22.482 1.00 97.50 81 ALA A CA 1
ATOM 595 C C . ALA A 1 81 ? 14.244 1.087 -21.177 1.00 97.50 81 ALA A C 1
ATOM 597 O O . ALA A 1 81 ? 13.648 1.122 -20.109 1.00 97.50 81 ALA A O 1
ATOM 598 N N . ALA A 1 82 ? 15.577 1.010 -21.239 1.00 97.00 82 ALA A N 1
ATOM 599 C CA . ALA A 1 82 ? 16.416 0.860 -20.054 1.00 97.00 82 ALA A CA 1
ATOM 600 C C . ALA A 1 82 ? 16.229 2.020 -19.065 1.00 97.00 82 ALA A C 1
ATOM 602 O O . ALA A 1 82 ? 16.113 1.791 -17.864 1.00 97.00 82 ALA A O 1
ATOM 603 N N . ARG A 1 83 ? 16.151 3.271 -19.546 1.00 96.75 83 ARG A N 1
ATOM 604 C CA . ARG A 1 83 ? 15.852 4.426 -18.682 1.00 96.75 83 ARG A CA 1
ATOM 605 C C . ARG A 1 83 ? 14.509 4.272 -17.981 1.00 96.75 83 ARG A C 1
ATOM 607 O O . ARG A 1 83 ? 14.450 4.466 -16.772 1.00 96.75 83 ARG A O 1
ATOM 614 N N . LYS A 1 84 ? 13.463 3.907 -18.724 1.00 97.62 84 LYS A N 1
ATOM 615 C CA . LYS A 1 84 ? 12.131 3.681 -18.162 1.00 97.62 84 LYS A C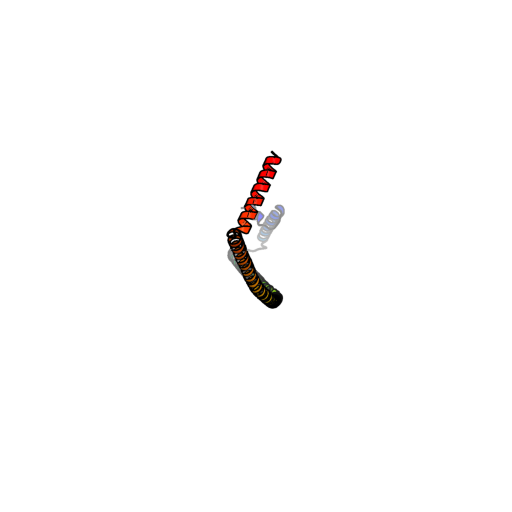A 1
ATOM 616 C C . LYS A 1 84 ? 12.149 2.566 -17.116 1.00 97.62 84 LYS A C 1
ATOM 618 O O . LYS A 1 84 ? 11.716 2.799 -15.994 1.00 97.62 84 LYS A O 1
ATOM 623 N N . ASP A 1 85 ? 12.722 1.413 -17.446 1.00 97.56 85 ASP A N 1
ATOM 624 C CA . ASP A 1 85 ? 12.796 0.262 -16.545 1.00 97.56 85 ASP A CA 1
ATOM 625 C C . ASP A 1 85 ? 13.576 0.594 -15.264 1.00 97.56 85 ASP A C 1
ATOM 627 O O . ASP A 1 85 ? 13.164 0.218 -14.165 1.00 97.56 85 ASP A O 1
ATOM 631 N N . HIS A 1 86 ? 14.674 1.351 -15.374 1.00 97.31 86 HIS A N 1
ATOM 632 C CA . HIS A 1 86 ? 15.425 1.827 -14.213 1.00 97.31 86 HIS A CA 1
ATOM 633 C C . HIS A 1 86 ? 14.610 2.794 -13.351 1.00 97.31 86 HIS A C 1
ATOM 635 O O . HIS A 1 86 ? 14.597 2.642 -12.128 1.00 97.31 86 HIS A O 1
ATOM 641 N N . THR A 1 87 ? 13.922 3.766 -13.954 1.00 97.19 87 THR A N 1
ATOM 642 C CA . THR A 1 87 ? 13.052 4.689 -13.214 1.00 97.19 87 THR A CA 1
ATOM 643 C C . THR A 1 87 ? 11.919 3.939 -12.517 1.00 97.19 87 THR A C 1
ATOM 645 O O . THR A 1 87 ? 11.694 4.159 -11.329 1.00 97.19 87 THR A O 1
ATOM 648 N N . ASP A 1 88 ? 11.273 2.993 -13.198 1.00 97.44 88 ASP A N 1
ATOM 649 C CA . ASP A 1 88 ? 10.188 2.186 -12.636 1.00 97.44 88 ASP A CA 1
ATOM 650 C C . ASP A 1 88 ? 10.689 1.285 -11.492 1.00 97.44 88 ASP A C 1
ATOM 652 O O . ASP A 1 88 ? 10.030 1.150 -10.458 1.00 97.44 88 ASP A O 1
ATOM 656 N N . ALA A 1 89 ? 11.880 0.693 -11.626 1.00 97.00 89 ALA A N 1
ATOM 657 C CA . ALA A 1 89 ? 12.499 -0.105 -10.568 1.00 97.00 89 ALA A CA 1
ATOM 658 C C . ALA A 1 89 ? 12.855 0.740 -9.334 1.00 97.00 89 ALA A C 1
ATOM 660 O O . ALA A 1 89 ? 12.630 0.304 -8.201 1.00 97.00 89 ALA A O 1
ATOM 661 N N . VAL A 1 90 ? 13.384 1.950 -9.537 1.00 97.19 90 VAL A N 1
ATOM 662 C CA . VAL A 1 90 ? 13.663 2.893 -8.444 1.00 97.19 90 VAL A CA 1
ATOM 663 C C . VAL A 1 90 ? 12.362 3.335 -7.779 1.00 97.19 90 VAL A C 1
ATOM 665 O O . VAL A 1 90 ? 12.278 3.294 -6.554 1.00 97.19 90 VAL A O 1
ATOM 668 N N . GLN A 1 91 ? 11.323 3.652 -8.550 1.00 96.56 91 GLN A N 1
ATOM 669 C CA . GLN A 1 91 ? 10.015 4.028 -8.014 1.00 96.56 91 GLN A CA 1
ATOM 670 C C . GLN A 1 91 ? 9.406 2.911 -7.155 1.00 96.56 91 GLN A C 1
ATOM 672 O O . GLN A 1 91 ? 8.922 3.173 -6.054 1.00 96.56 91 GLN A O 1
ATOM 677 N N . LYS A 1 92 ? 9.484 1.652 -7.607 1.00 96.31 92 LYS A N 1
ATOM 678 C CA . LYS A 1 92 ? 9.037 0.486 -6.822 1.00 96.31 92 LYS A CA 1
ATOM 679 C C . LYS A 1 92 ? 9.816 0.333 -5.517 1.00 96.31 92 LYS A C 1
ATOM 681 O O . LYS A 1 92 ? 9.224 0.030 -4.484 1.00 96.31 92 LYS A O 1
ATOM 686 N N . ARG A 1 93 ? 11.134 0.557 -5.544 1.00 93.12 93 ARG A N 1
ATOM 687 C CA . ARG A 1 93 ? 11.964 0.535 -4.329 1.00 93.12 93 ARG A CA 1
ATOM 688 C C . ARG A 1 93 ? 11.584 1.653 -3.365 1.00 93.12 93 ARG A C 1
ATOM 690 O O . ARG A 1 93 ? 11.493 1.391 -2.173 1.00 93.12 93 ARG A O 1
ATOM 697 N N . ILE A 1 94 ? 11.331 2.861 -3.867 1.00 93.75 94 ILE A N 1
ATOM 698 C CA . ILE A 1 94 ? 10.878 3.990 -3.044 1.00 93.75 94 ILE A CA 1
ATOM 699 C C . ILE A 1 94 ? 9.545 3.656 -2.373 1.00 93.75 94 ILE A C 1
ATOM 701 O O . ILE A 1 94 ? 9.445 3.813 -1.162 1.00 93.75 94 ILE A O 1
ATOM 705 N N . ALA A 1 95 ? 8.565 3.135 -3.119 1.00 92.12 95 ALA A N 1
ATOM 706 C CA . ALA A 1 95 ? 7.273 2.736 -2.559 1.00 92.12 95 ALA A CA 1
ATOM 707 C C . ALA A 1 95 ? 7.429 1.678 -1.451 1.00 92.12 95 ALA A C 1
ATOM 709 O O . ALA A 1 95 ? 6.909 1.844 -0.354 1.00 92.12 95 ALA A O 1
ATOM 710 N N . SER A 1 96 ? 8.242 0.643 -1.690 1.00 90.50 96 SER A N 1
ATOM 711 C CA . SER A 1 96 ? 8.506 -0.388 -0.679 1.00 90.50 96 SER A CA 1
ATOM 712 C C . SER A 1 96 ? 9.200 0.158 0.574 1.00 90.50 96 SER A C 1
ATOM 714 O O . SER A 1 96 ? 8.912 -0.304 1.674 1.00 90.50 96 SER A O 1
ATOM 716 N N . VAL A 1 97 ? 10.117 1.120 0.436 1.00 88.62 97 VAL A N 1
ATOM 717 C CA . VAL A 1 97 ? 10.782 1.758 1.586 1.00 88.62 97 VAL A CA 1
ATOM 718 C C . VAL A 1 97 ? 9.834 2.715 2.314 1.00 88.62 97 VAL A C 1
ATOM 720 O O . VAL A 1 97 ? 9.895 2.814 3.537 1.00 88.62 97 VAL A O 1
ATOM 723 N N . GLN A 1 98 ? 8.941 3.390 1.591 1.00 89.12 98 GLN A N 1
ATOM 724 C CA . GLN A 1 98 ? 7.929 4.269 2.171 1.00 89.12 98 GLN A CA 1
ATOM 725 C C . GLN A 1 98 ? 6.978 3.496 3.092 1.00 89.12 98 GLN A C 1
ATOM 727 O O . GLN A 1 98 ? 6.720 3.959 4.203 1.00 89.12 98 GLN A O 1
ATOM 732 N N . ASP A 1 99 ? 6.541 2.301 2.688 1.00 80.81 99 ASP A N 1
ATOM 733 C CA . ASP A 1 99 ? 5.713 1.424 3.530 1.00 80.81 99 ASP A CA 1
ATOM 734 C C . ASP A 1 99 ? 6.433 1.028 4.832 1.00 80.81 99 ASP A C 1
ATOM 736 O O . ASP A 1 99 ? 5.820 0.929 5.896 1.00 80.81 99 ASP A O 1
ATOM 740 N N . LEU A 1 100 ? 7.761 0.869 4.782 1.00 80.56 100 LEU A N 1
ATOM 741 C CA . LEU A 1 100 ? 8.582 0.571 5.960 1.00 80.56 100 LEU A CA 1
ATOM 742 C C . LEU A 1 100 ? 8.789 1.786 6.879 1.00 80.56 100 LEU A C 1
ATOM 744 O O . LEU A 1 100 ? 9.083 1.608 8.063 1.00 80.56 100 LEU A O 1
ATOM 748 N N . GLY A 1 101 ? 8.600 3.010 6.378 1.00 83.19 101 GLY A N 1
ATOM 749 C CA . GLY A 1 101 ? 8.750 4.241 7.159 1.00 83.19 101 GLY A CA 1
ATOM 750 C C . GLY A 1 101 ? 7.775 4.343 8.338 1.00 83.19 101 GLY A C 1
ATOM 751 O O . GLY A 1 101 ? 8.125 4.909 9.370 1.00 83.19 101 GLY A O 1
ATOM 752 N N . GLY A 1 102 ? 6.583 3.745 8.224 1.00 85.31 102 GLY A N 1
ATOM 753 C CA . GLY A 1 102 ? 5.547 3.781 9.265 1.00 85.31 102 GLY A CA 1
ATOM 754 C C . GLY A 1 102 ? 5.664 2.703 10.350 1.00 85.31 102 GLY A C 1
ATOM 755 O O . GLY A 1 102 ? 4.929 2.746 11.335 1.00 85.31 102 GLY A O 1
ATOM 756 N N . VAL A 1 103 ? 6.573 1.729 10.213 1.00 85.31 103 VAL A N 1
ATOM 757 C CA . VAL A 1 103 ? 6.623 0.550 11.103 1.00 85.31 103 VAL A CA 1
ATOM 758 C C . VAL A 1 103 ? 6.940 0.932 12.550 1.00 85.31 103 VAL A C 1
ATOM 760 O O . VAL A 1 103 ? 6.402 0.334 13.483 1.00 85.31 103 VAL A O 1
ATOM 763 N N . VAL A 1 104 ? 7.775 1.954 12.757 1.00 85.00 104 VAL A N 1
ATOM 764 C CA . VAL A 1 104 ? 8.131 2.429 14.103 1.00 85.00 104 VAL A CA 1
ATOM 765 C C . VAL A 1 104 ? 6.911 3.000 14.823 1.00 85.00 104 VAL A C 1
ATOM 767 O O . VAL A 1 104 ? 6.682 2.672 15.988 1.00 85.00 104 VAL A O 1
ATOM 770 N N . ASP A 1 105 ? 6.107 3.811 14.138 1.00 89.19 105 ASP A N 1
ATOM 771 C CA . ASP A 1 105 ? 4.916 4.419 14.729 1.00 89.19 105 ASP A CA 1
ATOM 772 C C . ASP A 1 105 ? 3.815 3.381 14.949 1.00 89.19 105 ASP A C 1
ATOM 774 O O . ASP A 1 105 ? 3.246 3.336 16.037 1.00 89.19 105 ASP A O 1
ATOM 778 N N . ILE A 1 106 ? 3.605 2.459 14.001 1.00 89.06 106 ILE A N 1
ATOM 779 C CA . ILE A 1 106 ? 2.681 1.324 14.172 1.00 89.06 106 ILE A CA 1
ATOM 780 C C . ILE A 1 106 ? 3.071 0.491 15.398 1.00 89.06 106 ILE A C 1
ATOM 782 O O . ILE A 1 106 ? 2.212 0.128 16.200 1.00 89.06 106 ILE A O 1
ATOM 786 N N . THR A 1 107 ? 4.365 0.219 15.584 1.00 89.75 107 THR A N 1
ATOM 787 C CA . THR A 1 107 ? 4.847 -0.556 16.734 1.00 89.75 107 THR A CA 1
ATOM 788 C C . THR A 1 107 ? 4.595 0.190 18.044 1.00 89.75 107 THR A C 1
ATOM 790 O O . THR A 1 107 ? 4.095 -0.402 19.000 1.00 89.75 107 THR A O 1
ATOM 793 N N . LYS A 1 108 ? 4.870 1.500 18.099 1.00 92.94 108 LYS A N 1
ATOM 794 C CA . LYS A 1 108 ? 4.548 2.327 19.275 1.00 92.94 108 LYS A CA 1
ATOM 795 C C . LYS A 1 108 ? 3.050 2.328 19.573 1.00 92.94 108 LYS A C 1
ATOM 797 O O . LYS A 1 108 ? 2.673 2.156 20.730 1.00 92.94 108 LYS A O 1
ATOM 802 N N . SER A 1 109 ? 2.209 2.479 18.551 1.00 94.38 109 SER A N 1
ATOM 803 C CA . SER A 1 109 ? 0.754 2.406 18.688 1.00 94.38 109 SER A CA 1
ATOM 804 C C . SER A 1 109 ? 0.301 1.039 19.196 1.00 94.38 109 SER A C 1
ATOM 806 O O . SER A 1 109 ? -0.540 0.985 20.085 1.00 94.38 109 SER A O 1
ATOM 808 N N . LEU A 1 110 ? 0.895 -0.059 18.719 1.00 94.75 110 LEU A N 1
ATOM 809 C CA . LEU A 1 110 ? 0.568 -1.408 19.184 1.00 94.75 110 LEU A CA 1
ATOM 810 C C . LEU A 1 110 ? 0.877 -1.588 20.681 1.00 94.75 110 LEU A C 1
ATOM 812 O O . LEU A 1 110 ? 0.046 -2.108 21.426 1.00 94.75 110 LEU A O 1
ATOM 816 N N . PHE A 1 111 ? 2.035 -1.105 21.143 1.00 95.25 111 PHE A N 1
ATOM 817 C CA . PHE A 1 111 ? 2.377 -1.122 22.571 1.00 95.25 111 PHE A CA 1
ATOM 818 C C . PHE A 1 111 ? 1.480 -0.199 23.404 1.00 95.25 111 PHE A C 1
ATOM 820 O O . PHE A 1 111 ? 1.113 -0.557 24.524 1.00 95.25 111 PHE A O 1
ATOM 827 N N . ALA A 1 112 ? 1.106 0.967 22.873 1.00 96.25 112 ALA A N 1
ATOM 828 C CA . ALA A 1 112 ? 0.185 1.882 23.541 1.00 96.25 112 ALA A CA 1
ATOM 829 C C . ALA A 1 112 ? -1.203 1.249 23.723 1.00 96.25 112 ALA A C 1
ATOM 831 O O . ALA A 1 112 ? -1.708 1.226 24.843 1.00 96.25 112 ALA A O 1
ATOM 832 N N . VAL A 1 113 ? -1.759 0.646 22.665 1.00 97.06 113 VAL A N 1
ATOM 833 C CA . VAL A 1 113 ? -3.050 -0.062 22.701 1.00 97.06 113 VAL A CA 1
ATOM 834 C C . VAL A 1 113 ? -3.007 -1.237 23.674 1.00 97.06 113 VAL A C 1
ATOM 836 O O . VAL A 1 113 ? -3.935 -1.419 24.458 1.00 97.06 113 VAL A O 1
ATOM 839 N N . SER A 1 114 ? -1.924 -2.019 23.679 1.00 96.00 114 SER A N 1
ATOM 840 C CA . SER A 1 114 ? -1.767 -3.127 24.629 1.00 96.00 114 SER A CA 1
ATOM 841 C C . SER A 1 114 ? -1.750 -2.639 26.085 1.00 96.00 114 SER A C 1
ATOM 843 O O . SER A 1 114 ? -2.412 -3.230 26.939 1.00 96.00 114 SER A O 1
ATOM 845 N N . LYS A 1 115 ? -1.055 -1.531 26.370 1.00 96.88 115 LYS A N 1
ATOM 846 C CA . LYS A 1 115 ? -1.013 -0.934 27.712 1.00 96.88 115 LYS A CA 1
ATOM 847 C C . LYS A 1 115 ? -2.369 -0.370 28.137 1.00 96.88 115 LYS A C 1
ATOM 849 O O . LYS A 1 115 ? -2.774 -0.579 29.278 1.00 96.88 115 LYS A O 1
ATOM 854 N N . GLU A 1 116 ? -3.051 0.338 27.242 1.00 96.75 116 GLU A N 1
ATOM 855 C CA . GLU A 1 116 ? -4.383 0.894 27.493 1.00 96.75 116 GLU A CA 1
ATOM 856 C C . GLU A 1 116 ? -5.408 -0.218 27.739 1.00 96.75 116 GLU A C 1
ATOM 858 O O . GLU A 1 116 ? -6.176 -0.144 28.693 1.00 96.75 116 GLU A O 1
ATOM 863 N N . THR A 1 117 ? -5.347 -1.298 26.955 1.00 97.12 117 THR A N 1
ATOM 864 C CA . THR A 1 117 ? -6.223 -2.468 27.113 1.00 97.12 117 THR A CA 1
ATOM 865 C C . THR A 1 117 ? -6.037 -3.108 28.485 1.00 97.12 117 THR A C 1
ATOM 867 O O . THR A 1 117 ? -7.011 -3.288 29.205 1.00 97.12 117 THR A O 1
ATOM 870 N N . ALA A 1 118 ? -4.793 -3.357 28.907 1.00 96.38 118 ALA A N 1
ATOM 871 C CA . ALA A 1 118 ? -4.518 -3.920 30.230 1.00 96.38 118 ALA A CA 1
ATOM 872 C C . ALA A 1 118 ? -5.002 -3.008 31.378 1.00 96.38 118 ALA A C 1
ATOM 874 O O . ALA A 1 118 ? -5.465 -3.493 32.410 1.00 96.38 118 ALA A O 1
ATOM 875 N N . GLN A 1 119 ? -4.911 -1.683 31.214 1.00 96.19 119 GLN A N 1
ATOM 876 C CA . GLN A 1 119 ? -5.428 -0.726 32.199 1.00 96.19 119 GLN A CA 1
ATOM 877 C C . GLN A 1 119 ? -6.958 -0.728 32.257 1.00 96.19 119 GLN A C 1
ATOM 879 O O . GLN A 1 119 ? -7.521 -0.734 33.353 1.00 96.19 119 GLN A O 1
ATOM 884 N N . LEU A 1 120 ? -7.623 -0.732 31.101 1.00 97.50 120 LEU A N 1
ATOM 885 C CA . LEU A 1 120 ? -9.081 -0.759 31.015 1.00 97.50 120 LEU A CA 1
ATOM 886 C C . LEU A 1 120 ? -9.655 -2.082 31.523 1.00 97.50 120 LEU A C 1
ATOM 888 O O . LEU A 1 120 ? -10.646 -2.057 32.246 1.00 97.50 120 LEU A O 1
ATOM 892 N N . GLU A 1 121 ? -9.019 -3.216 31.228 1.00 95.88 121 GLU A N 1
ATOM 893 C CA . GLU A 1 121 ? -9.417 -4.521 31.768 1.00 95.88 121 GLU A CA 1
ATOM 894 C C . GLU A 1 121 ? -9.310 -4.553 33.296 1.00 95.88 121 GLU A C 1
ATOM 896 O O . GLU A 1 121 ? -10.245 -4.986 33.968 1.00 95.88 121 GLU A O 1
ATOM 901 N N . ALA A 1 122 ? -8.217 -4.034 33.866 1.00 96.44 122 ALA A N 1
ATOM 902 C CA . ALA A 1 122 ? -8.058 -3.965 35.317 1.00 96.44 122 ALA A CA 1
ATOM 903 C C . ALA A 1 122 ? -9.123 -3.069 35.980 1.00 96.44 122 ALA A C 1
ATOM 905 O O . ALA A 1 122 ? -9.703 -3.450 36.998 1.00 96.44 122 ALA A O 1
ATOM 906 N N . GLN A 1 123 ? -9.414 -1.901 35.394 1.00 97.06 123 GLN A N 1
ATOM 907 C CA . GLN A 1 123 ? -10.456 -0.994 35.894 1.00 97.06 123 GLN A CA 1
ATOM 908 C C . GLN A 1 123 ? -11.857 -1.599 35.766 1.00 97.06 123 GLN A C 1
ATOM 910 O O . GLN A 1 123 ? -12.659 -1.482 36.693 1.00 97.06 123 GLN A O 1
ATOM 915 N N . ALA A 1 124 ? -12.149 -2.260 34.643 1.00 96.88 124 ALA A N 1
ATOM 916 C CA . ALA A 1 124 ? -13.412 -2.954 34.430 1.00 96.88 124 ALA A CA 1
ATOM 917 C C . ALA A 1 124 ? -13.606 -4.060 35.473 1.00 96.88 124 ALA A C 1
ATOM 919 O O . ALA A 1 124 ? -14.671 -4.135 36.080 1.00 96.88 124 ALA A O 1
ATOM 920 N N . TYR A 1 125 ? -12.559 -4.840 35.750 1.00 97.06 125 TYR A N 1
ATOM 921 C CA . TYR A 1 125 ? -12.600 -5.909 36.743 1.00 97.06 125 TYR A CA 1
ATOM 922 C C . TYR A 1 125 ? -12.812 -5.380 38.170 1.00 97.06 125 TYR A C 1
ATOM 924 O O . TYR A 1 125 ? -13.631 -5.913 38.918 1.00 97.06 125 TYR A O 1
ATOM 932 N N . GLU A 1 126 ? -12.136 -4.292 38.555 1.00 97.25 126 GLU A N 1
ATOM 933 C CA . GLU A 1 126 ? -12.354 -3.655 39.862 1.00 97.25 126 GLU A CA 1
ATOM 934 C C . GLU A 1 126 ? -13.790 -3.123 39.999 1.00 97.25 126 GLU A C 1
ATOM 936 O O . GLU A 1 126 ? -14.434 -3.279 41.043 1.00 97.25 126 GLU A O 1
ATOM 941 N N . LEU A 1 127 ? -14.310 -2.493 38.943 1.00 97.75 127 LEU A N 1
ATOM 942 C CA . LEU A 1 127 ? -15.664 -1.952 38.943 1.00 97.75 127 LEU A CA 1
ATOM 943 C C . LEU A 1 127 ? -16.711 -3.071 38.999 1.00 97.75 127 LEU A C 1
ATOM 945 O O . LEU A 1 127 ? -17.672 -2.964 39.761 1.00 97.75 127 LEU A O 1
ATOM 949 N N . GLU A 1 128 ? -16.499 -4.156 38.259 1.00 97.25 128 GLU A N 1
ATOM 950 C CA . GLU A 1 128 ? -17.344 -5.348 38.281 1.00 97.25 128 GLU A CA 1
ATOM 951 C C . GLU A 1 128 ? -17.393 -5.969 39.682 1.00 97.25 128 GLU A C 1
ATOM 953 O O . GLU A 1 128 ? -18.478 -6.225 40.203 1.00 97.25 128 GLU A O 1
ATOM 958 N N . GLN A 1 129 ? -16.247 -6.110 40.357 1.00 97.25 129 GLN A N 1
ATOM 959 C CA . GLN A 1 129 ? -16.200 -6.592 41.741 1.00 97.25 129 GLN A CA 1
ATOM 960 C C . GLN A 1 129 ? -16.996 -5.701 42.704 1.00 97.25 129 GLN A C 1
ATOM 962 O O . GLN A 1 129 ? -17.755 -6.209 43.534 1.00 97.25 129 GLN A O 1
ATOM 967 N N . LYS A 1 130 ? -16.867 -4.371 42.587 1.00 96.88 130 LYS A N 1
ATOM 968 C CA . LYS A 1 130 ? -17.625 -3.418 43.419 1.00 96.88 130 LYS A CA 1
ATOM 969 C C . LYS A 1 130 ? -19.128 -3.511 43.169 1.00 96.88 130 LYS A C 1
ATOM 971 O O . LYS A 1 130 ? -19.905 -3.487 44.124 1.00 96.88 130 LYS A O 1
ATOM 976 N N . VAL A 1 131 ? -19.540 -3.616 41.907 1.00 97.50 131 VAL A N 1
ATOM 977 C CA . VAL A 1 131 ? -20.953 -3.738 41.526 1.00 97.50 131 VAL A CA 1
ATOM 978 C C . VAL A 1 131 ? -21.532 -5.066 42.004 1.00 97.50 131 VAL A C 1
ATOM 980 O O . VAL A 1 131 ? -22.625 -5.063 42.566 1.00 97.50 131 VAL A O 1
ATOM 983 N N . ASN A 1 132 ? -20.797 -6.171 41.864 1.00 97.25 132 ASN A N 1
ATOM 984 C CA . ASN A 1 132 ? -21.232 -7.484 42.339 1.00 97.25 132 ASN A CA 1
ATOM 985 C C . ASN A 1 132 ? -21.432 -7.487 43.858 1.00 97.25 132 ASN A C 1
ATOM 987 O O . ASN A 1 132 ? -22.499 -7.879 44.329 1.00 97.25 132 ASN A O 1
ATOM 991 N N . LEU A 1 133 ? -20.481 -6.940 44.623 1.00 97.12 133 LEU A N 1
ATOM 992 C CA . LEU A 1 133 ? -20.623 -6.820 46.077 1.00 97.12 133 LEU A CA 1
ATOM 993 C C . LEU A 1 133 ? -21.816 -5.933 46.471 1.00 97.12 133 LEU A C 1
ATOM 995 O O . LEU A 1 133 ? -22.589 -6.280 47.365 1.00 97.12 133 LEU A O 1
ATOM 999 N N . ALA A 1 134 ? -21.997 -4.793 45.798 1.00 97.06 134 ALA A N 1
ATOM 1000 C CA . ALA A 1 134 ? -23.140 -3.913 46.038 1.00 97.06 134 ALA A CA 1
ATOM 1001 C C . ALA A 1 134 ? -24.474 -4.598 45.693 1.00 97.06 134 ALA A C 1
ATOM 1003 O O . ALA A 1 134 ? -25.473 -4.400 46.390 1.00 97.06 134 ALA A O 1
ATOM 1004 N N . HIS A 1 135 ? -24.497 -5.420 44.642 1.00 97.69 135 HIS A N 1
ATOM 1005 C CA . HIS A 1 135 ? -25.671 -6.180 44.233 1.00 97.69 135 HIS A CA 1
ATOM 1006 C C . HIS A 1 135 ? -26.027 -7.273 45.246 1.00 97.69 135 HIS A C 1
ATOM 1008 O O . HIS A 1 135 ? -27.192 -7.389 45.625 1.00 97.69 135 HIS A O 1
ATOM 1014 N N . GLU A 1 136 ? -25.038 -8.015 45.745 1.00 96.25 136 GLU A N 1
ATOM 1015 C CA . GLU A 1 136 ? -25.232 -9.007 46.807 1.00 96.25 136 GLU A CA 1
ATOM 1016 C C . GLU A 1 136 ? -25.755 -8.358 48.092 1.00 96.25 136 GLU A C 1
ATOM 1018 O O . GLU A 1 136 ? -26.763 -8.805 48.646 1.00 96.25 136 GLU A O 1
ATOM 1023 N N . ALA A 1 137 ? -25.140 -7.255 48.529 1.00 96.94 137 ALA A N 1
ATOM 1024 C CA . ALA A 1 137 ? -25.583 -6.516 49.710 1.00 96.94 137 ALA A CA 1
ATOM 1025 C C . ALA A 1 137 ? -27.027 -6.008 49.561 1.00 96.94 137 ALA A C 1
ATOM 1027 O O . ALA A 1 137 ? -27.832 -6.136 50.488 1.00 96.94 137 ALA A O 1
ATOM 1028 N N . LYS A 1 138 ? -27.382 -5.487 48.378 1.00 97.50 138 LYS A N 1
ATOM 1029 C CA . LYS A 1 138 ? -28.755 -5.082 48.061 1.00 97.50 138 LYS A CA 1
ATOM 1030 C C . LYS A 1 138 ? -29.711 -6.273 48.097 1.00 97.50 138 LYS A C 1
ATOM 1032 O O . LYS A 1 138 ? -30.763 -6.166 48.711 1.00 97.50 138 LYS A O 1
ATOM 1037 N N . SER A 1 139 ? -29.352 -7.400 47.484 1.00 97.38 139 SER A N 1
ATOM 1038 C CA . SER A 1 139 ? -30.186 -8.608 47.474 1.00 97.38 139 SER A CA 1
ATOM 1039 C C . SER A 1 139 ? -30.471 -9.106 48.894 1.00 97.38 139 SER A C 1
ATOM 1041 O O . SER A 1 139 ? -31.610 -9.446 49.224 1.00 97.38 139 SER A O 1
ATOM 1043 N N . VAL A 1 140 ? -29.457 -9.093 49.766 1.00 97.56 140 VAL A N 1
ATOM 1044 C CA . VAL A 1 140 ? -29.631 -9.421 51.185 1.00 97.56 140 VAL A CA 1
ATOM 1045 C C . VAL A 1 140 ? -30.579 -8.419 51.844 1.00 97.56 140 VAL A C 1
ATOM 1047 O O . VAL A 1 140 ? -31.563 -8.842 52.449 1.00 97.56 140 VAL A O 1
ATOM 1050 N N . LEU A 1 141 ? -30.359 -7.111 51.691 1.00 97.88 141 LEU A N 1
ATOM 1051 C CA . LEU A 1 141 ? -31.226 -6.081 52.275 1.00 97.88 141 LEU A CA 1
ATOM 1052 C C . LEU A 1 141 ? -32.681 -6.187 51.787 1.00 97.88 141 LEU A C 1
ATOM 1054 O O . LEU A 1 141 ? -33.602 -6.154 52.601 1.00 97.88 141 LEU A O 1
ATOM 1058 N N . ASP A 1 142 ? -32.894 -6.393 50.488 1.00 97.50 142 ASP A N 1
ATOM 1059 C CA . ASP A 1 142 ? -34.218 -6.590 49.892 1.00 97.50 142 ASP A CA 1
ATOM 1060 C C . ASP A 1 142 ? -34.906 -7.836 50.481 1.00 97.50 142 ASP A C 1
ATOM 1062 O O . ASP A 1 142 ? -36.115 -7.824 50.734 1.00 97.50 142 ASP A O 1
ATOM 1066 N N . SER A 1 143 ? -34.149 -8.903 50.768 1.00 97.31 143 SER A N 1
ATOM 1067 C CA . SER A 1 143 ? -34.682 -10.096 51.440 1.00 97.31 143 SER A CA 1
ATOM 1068 C C . SER A 1 143 ? -35.119 -9.813 52.885 1.00 97.31 143 SER A C 1
ATOM 1070 O O . SER A 1 143 ? -36.204 -10.247 53.283 1.00 97.31 143 SER A O 1
ATOM 1072 N N . TRP A 1 144 ? -34.349 -9.017 53.638 1.00 97.06 144 TRP A N 1
ATOM 1073 C CA . TRP A 1 144 ? -34.712 -8.582 54.992 1.00 97.06 144 TRP A CA 1
ATOM 1074 C C . TRP A 1 144 ? -35.957 -7.699 54.985 1.00 97.06 144 TRP A C 1
ATOM 1076 O O . TRP A 1 144 ? -36.869 -7.933 55.775 1.00 97.06 144 TRP A O 1
ATOM 1086 N N . VAL A 1 145 ? -36.042 -6.740 54.060 1.00 97.69 145 VAL A N 1
ATOM 1087 C CA . VAL A 1 145 ? -37.211 -5.859 53.917 1.00 97.69 145 VAL A CA 1
ATOM 1088 C C . VAL A 1 145 ? -38.463 -6.665 53.567 1.00 97.69 145 VAL A C 1
ATOM 1090 O O . VAL A 1 145 ? -39.524 -6.443 54.154 1.00 97.69 145 VAL A O 1
ATOM 1093 N N . ARG A 1 146 ? -38.362 -7.643 52.654 1.00 96.44 146 ARG A N 1
ATOM 1094 C CA . ARG A 1 146 ? -39.488 -8.542 52.341 1.00 96.44 146 ARG A CA 1
ATOM 1095 C C . ARG A 1 146 ? -39.903 -9.374 53.551 1.00 96.44 146 ARG A C 1
ATOM 1097 O O . ARG A 1 146 ? -41.101 -9.508 53.797 1.00 96.44 146 ARG A O 1
ATOM 1104 N N . TYR A 1 147 ? -38.942 -9.909 54.302 1.00 97.25 147 TYR A N 1
ATOM 1105 C CA . TYR A 1 147 ? -39.224 -10.665 55.521 1.00 97.25 147 TYR A CA 1
ATOM 1106 C C . TYR A 1 147 ? -39.916 -9.794 56.578 1.00 97.25 147 TYR A C 1
ATOM 1108 O O . TYR A 1 147 ? -40.968 -10.172 57.089 1.00 97.25 147 TYR A O 1
ATOM 1116 N N . GLU A 1 148 ? -39.395 -8.598 56.853 1.00 96.69 148 GLU A N 1
ATOM 1117 C CA . GLU A 1 148 ? -39.990 -7.657 57.807 1.00 96.69 148 GLU A CA 1
ATOM 1118 C C . GLU A 1 148 ? -41.401 -7.230 57.378 1.00 96.69 148 GLU A C 1
ATOM 1120 O O . GLU A 1 148 ? -42.320 -7.213 58.199 1.00 96.69 148 GLU A O 1
ATOM 1125 N N . GLY A 1 149 ? -41.604 -6.947 56.088 1.00 96.50 149 GLY A N 1
ATOM 1126 C CA . GLY A 1 149 ? -42.920 -6.643 55.527 1.00 96.50 149 GLY A CA 1
ATOM 1127 C C . GLY A 1 149 ? -43.919 -7.786 55.724 1.00 96.50 149 GLY A C 1
ATOM 1128 O O . GLY A 1 149 ? -45.051 -7.547 56.148 1.00 96.50 149 GLY A O 1
ATOM 1129 N N . ALA A 1 150 ? -43.496 -9.033 55.493 1.00 95.56 150 ALA A N 1
ATOM 1130 C CA . ALA A 1 150 ? -44.329 -10.214 55.717 1.00 95.56 150 ALA A CA 1
ATOM 1131 C C . ALA A 1 150 ? -44.663 -10.422 57.205 1.00 95.56 150 ALA A C 1
ATOM 1133 O O . ALA A 1 150 ? -45.811 -10.722 57.541 1.00 95.56 150 ALA A O 1
ATOM 1134 N N . VAL A 1 151 ? -43.693 -10.218 58.103 1.00 97.00 151 VAL A N 1
ATOM 1135 C CA . VAL A 1 151 ? -43.902 -10.309 59.557 1.00 97.00 151 VAL A CA 1
ATOM 1136 C C . VAL A 1 151 ? -44.868 -9.228 60.037 1.00 97.00 151 VAL A C 1
ATOM 1138 O O . VAL A 1 151 ? -45.821 -9.552 60.745 1.00 97.00 151 VAL A O 1
ATOM 1141 N N . LYS A 1 152 ? -44.691 -7.969 59.616 1.00 96.38 152 LYS A N 1
ATOM 1142 C CA . LYS A 1 152 ? -45.606 -6.869 59.963 1.00 96.38 152 LYS A CA 1
ATOM 1143 C C . LYS A 1 152 ? -47.024 -7.131 59.465 1.00 96.38 152 LYS A C 1
ATOM 1145 O O . LYS A 1 152 ? -47.968 -6.970 60.231 1.00 96.38 152 LYS A O 1
ATOM 1150 N N . ALA A 1 153 ? -47.182 -7.579 58.218 1.00 95.44 153 ALA A N 1
ATOM 1151 C CA . ALA A 1 153 ? -48.493 -7.921 57.667 1.00 95.44 153 ALA A CA 1
ATOM 1152 C C . ALA A 1 153 ? -49.166 -9.060 58.454 1.00 95.44 153 ALA A C 1
ATOM 1154 O O . ALA A 1 153 ? -50.361 -8.997 58.745 1.00 95.44 153 ALA A O 1
ATOM 1155 N N . ARG A 1 154 ? -48.396 -10.079 58.858 1.00 95.50 154 ARG A N 1
ATOM 1156 C CA . ARG A 1 154 ? -48.893 -11.176 59.697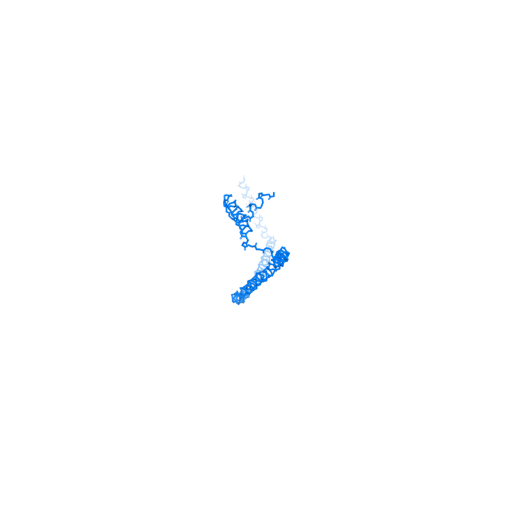 1.00 95.50 154 ARG A CA 1
ATOM 1157 C C . ARG A 1 154 ? -49.297 -10.699 61.093 1.00 95.50 154 ARG A C 1
ATOM 1159 O O . ARG A 1 154 ? -50.379 -11.053 61.542 1.00 95.50 154 ARG A O 1
ATOM 1166 N N . GLN A 1 155 ? -48.483 -9.867 61.741 1.00 95.00 155 GLN A N 1
ATOM 1167 C CA . GLN A 1 155 ? -48.797 -9.282 63.050 1.00 95.00 155 GLN A CA 1
ATOM 1168 C C . GLN A 1 155 ? -50.049 -8.404 62.999 1.00 95.00 155 GLN A C 1
ATOM 1170 O O . GLN A 1 155 ? -50.890 -8.492 63.887 1.00 95.00 155 GLN A O 1
ATOM 1175 N N . GLN A 1 156 ? -50.205 -7.584 61.955 1.00 94.94 156 GLN A N 1
ATOM 1176 C CA . GLN A 1 156 ? -51.411 -6.776 61.757 1.00 94.94 156 GLN A CA 1
ATOM 1177 C C . GLN A 1 156 ? -52.651 -7.652 61.582 1.00 94.94 156 GLN A C 1
ATOM 1179 O O . GLN A 1 156 ? -53.692 -7.343 62.156 1.00 94.94 156 GLN A O 1
ATOM 1184 N N . LYS A 1 157 ? -52.534 -8.759 60.841 1.00 95.69 157 LYS A N 1
ATOM 1185 C CA . LYS A 1 157 ? -53.622 -9.723 60.673 1.00 95.69 157 LYS A CA 1
ATOM 1186 C C . LYS A 1 157 ? -53.977 -10.426 61.987 1.00 95.69 157 LYS A C 1
ATOM 1188 O O . LYS A 1 157 ? -55.136 -10.408 62.372 1.00 95.69 157 LYS A O 1
ATOM 1193 N N . GLU A 1 158 ? -52.992 -10.967 62.705 1.00 94.62 158 GLU A N 1
ATOM 1194 C CA . GLU A 1 158 ? -53.205 -11.622 64.007 1.00 94.62 158 GLU A CA 1
ATOM 1195 C C . GLU A 1 158 ? -53.793 -10.649 65.047 1.00 94.62 158 GLU A C 1
ATOM 1197 O O . GLU A 1 158 ? -54.701 -11.013 65.796 1.00 94.62 158 GLU A O 1
ATOM 1202 N N . LEU A 1 159 ? -53.332 -9.392 65.068 1.00 94.88 159 LEU A N 1
ATOM 1203 C CA . LEU A 1 159 ? -53.888 -8.350 65.930 1.00 94.88 159 LEU A CA 1
ATOM 1204 C C . LEU A 1 159 ? -55.338 -8.026 65.550 1.00 94.88 159 LEU A C 1
ATOM 1206 O O . LEU A 1 159 ? -56.185 -7.986 66.441 1.00 94.88 159 LEU A O 1
ATOM 1210 N N . ALA A 1 160 ? -55.631 -7.832 64.260 1.00 94.56 160 ALA A N 1
ATOM 1211 C CA . ALA A 1 160 ? -56.985 -7.577 63.775 1.00 94.56 160 ALA A CA 1
ATOM 1212 C C . ALA A 1 160 ? -57.930 -8.734 64.128 1.00 94.56 160 ALA A C 1
ATOM 1214 O O . ALA A 1 160 ? -58.968 -8.488 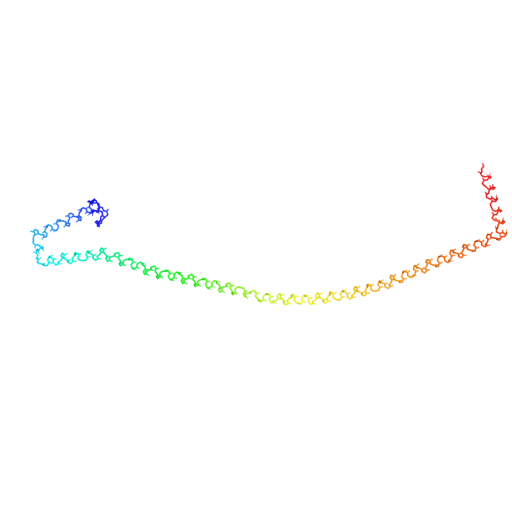64.738 1.00 94.56 160 ALA A O 1
ATOM 1215 N N . ASP A 1 161 ? -57.532 -9.980 63.859 1.00 94.94 161 ASP A N 1
ATOM 1216 C CA . ASP A 1 161 ? -58.304 -11.178 64.203 1.00 94.94 161 ASP A CA 1
ATOM 1217 C C . ASP A 1 161 ? -58.543 -11.266 65.725 1.00 94.94 161 ASP A C 1
ATOM 1219 O O . ASP A 1 161 ? -59.648 -11.576 66.169 1.00 94.94 161 ASP A O 1
ATOM 1223 N N . SER A 1 162 ? -57.542 -10.924 66.550 1.00 94.88 162 SER A N 1
ATOM 1224 C CA . SER A 1 162 ? -57.679 -10.916 68.015 1.00 94.88 162 SER A CA 1
ATOM 1225 C C . SER A 1 162 ? -58.618 -9.824 68.540 1.00 94.88 162 SER A C 1
ATOM 1227 O O . SER A 1 162 ? -59.334 -10.051 69.518 1.00 94.88 162 SER A O 1
ATOM 1229 N N . ILE A 1 163 ? -58.617 -8.643 67.912 1.00 93.12 163 ILE A N 1
ATOM 1230 C CA . ILE A 1 163 ? -59.495 -7.525 68.274 1.00 93.12 163 ILE A CA 1
ATOM 1231 C C . ILE A 1 163 ? -60.924 -7.850 67.847 1.00 93.12 163 ILE A C 1
ATOM 1233 O O . ILE A 1 163 ? -61.826 -7.702 68.666 1.00 93.12 163 ILE A O 1
ATOM 1237 N N . ILE A 1 164 ? -61.121 -8.356 66.625 1.00 92.81 164 ILE A N 1
ATOM 1238 C CA . ILE A 1 164 ? -62.430 -8.801 66.128 1.00 92.81 164 ILE A CA 1
ATOM 1239 C C . ILE A 1 164 ? -63.002 -9.868 67.069 1.00 92.81 164 ILE A C 1
ATOM 1241 O O . ILE A 1 164 ? -64.089 -9.683 67.603 1.00 92.81 164 ILE A O 1
ATOM 1245 N N . ALA A 1 165 ? -62.229 -10.907 67.402 1.00 93.19 165 ALA A N 1
ATOM 1246 C CA . ALA A 1 165 ? -62.678 -11.956 68.318 1.00 93.19 165 ALA A CA 1
ATOM 1247 C C . ALA A 1 165 ? -62.981 -11.450 69.745 1.00 93.19 165 ALA A C 1
ATOM 1249 O O . ALA A 1 165 ? -63.832 -12.018 70.433 1.00 93.19 165 ALA A O 1
ATOM 1250 N N . LYS A 1 166 ? -62.282 -10.411 70.230 1.00 90.88 166 LYS A N 1
ATOM 1251 C CA . LYS A 1 166 ? -62.607 -9.761 71.514 1.00 90.88 166 LYS A CA 1
ATOM 1252 C C . LYS A 1 166 ? -63.910 -8.969 71.430 1.00 90.88 166 LYS A C 1
ATOM 1254 O O . LYS A 1 166 ? -64.718 -9.095 72.343 1.00 90.88 166 LYS A O 1
ATOM 1259 N N . ILE A 1 167 ? -64.108 -8.199 70.359 1.00 88.44 167 ILE A N 1
ATOM 1260 C CA . ILE A 1 167 ? -65.338 -7.433 70.122 1.00 88.44 167 ILE A CA 1
ATOM 1261 C C . ILE A 1 167 ? -66.531 -8.388 70.017 1.00 88.44 167 ILE A C 1
ATOM 1263 O O . ILE A 1 167 ? -67.521 -8.177 70.709 1.00 88.44 167 ILE A O 1
ATOM 1267 N N . ASP A 1 168 ? -66.415 -9.476 69.252 1.00 88.00 168 ASP A N 1
ATOM 1268 C CA . ASP A 1 168 ? -67.477 -10.483 69.125 1.00 88.00 168 ASP A CA 1
ATOM 1269 C C . ASP A 1 168 ? -67.862 -11.074 70.495 1.00 88.00 168 ASP A C 1
ATOM 1271 O O . ASP A 1 168 ? -69.042 -11.144 70.834 1.00 88.00 168 ASP A O 1
ATOM 1275 N N . LYS A 1 169 ? -66.878 -11.401 71.348 1.00 88.44 169 LYS A N 1
ATOM 1276 C CA . LYS A 1 169 ? -67.137 -11.872 72.725 1.00 88.44 169 LYS A CA 1
ATOM 1277 C C . LYS A 1 169 ? -67.748 -10.806 73.637 1.00 88.44 169 LYS A C 1
ATOM 1279 O O . LYS A 1 169 ? -68.555 -11.136 74.505 1.00 88.44 169 LYS A O 1
ATOM 1284 N N . GLU A 1 170 ? -67.353 -9.541 73.504 1.00 83.62 170 GLU A N 1
ATOM 1285 C CA . GLU A 1 170 ? -67.957 -8.443 74.271 1.00 83.62 170 GLU A CA 1
ATOM 1286 C C . GLU A 1 170 ? -69.402 -8.164 73.836 1.00 83.62 170 GLU A C 1
ATOM 1288 O O . GLU A 1 170 ? -70.231 -7.816 74.682 1.00 83.62 170 GLU A O 1
ATOM 1293 N N . LEU A 1 171 ? -69.724 -8.369 72.556 1.00 78.75 171 LEU A N 1
ATOM 1294 C CA . LEU A 1 171 ? -71.080 -8.266 72.011 1.00 78.75 171 LEU A CA 1
ATOM 1295 C C . LEU A 1 171 ? -72.001 -9.406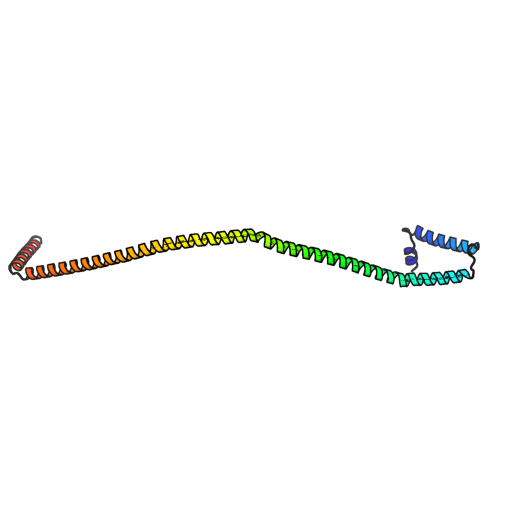 72.472 1.00 78.75 171 LEU A C 1
ATOM 1297 O O . LEU A 1 171 ? -73.207 -9.204 72.558 1.00 78.75 171 LEU A O 1
ATOM 1301 N N . GLU A 1 172 ? -71.469 -10.575 72.834 1.00 81.25 172 GLU A N 1
ATOM 1302 C CA . GLU A 1 172 ? -72.251 -11.658 73.456 1.00 81.25 172 GLU A CA 1
ATOM 1303 C C . GLU A 1 172 ? -72.617 -11.371 74.926 1.00 81.25 172 GLU A C 1
ATOM 1305 O O . GLU A 1 172 ? -73.508 -12.011 75.494 1.00 81.25 172 GLU A O 1
ATOM 1310 N N . ASN A 1 173 ? -71.951 -10.410 75.576 1.00 83.81 173 ASN A N 1
ATOM 1311 C CA . ASN A 1 173 ? -72.187 -10.114 76.985 1.00 83.81 173 ASN A CA 1
ATOM 1312 C C . ASN A 1 173 ? -73.467 -9.262 77.169 1.00 83.81 173 ASN A C 1
ATOM 1314 O O . ASN A 1 173 ? -73.576 -8.153 76.634 1.00 83.81 173 ASN A O 1
ATOM 1318 N N . PRO A 1 174 ? -74.444 -9.722 77.979 1.00 77.31 174 PRO A N 1
ATOM 1319 C CA . PRO A 1 174 ? -75.745 -9.064 78.117 1.00 77.31 174 PRO A CA 1
ATOM 1320 C C . PRO A 1 174 ? -75.669 -7.651 78.715 1.00 77.31 174 PRO A C 1
ATOM 1322 O O . PRO A 1 174 ? -76.573 -6.847 78.488 1.00 77.31 174 PRO A O 1
ATOM 1325 N N . LYS A 1 175 ? -74.609 -7.316 79.468 1.00 77.62 175 LYS A N 1
ATOM 1326 C CA . LYS A 1 175 ? -74.415 -5.951 79.994 1.00 77.62 175 LYS A CA 1
ATOM 1327 C C . LYS A 1 175 ? -74.081 -4.950 78.889 1.00 77.62 175 LYS A C 1
ATOM 1329 O O . LYS A 1 175 ? -74.629 -3.851 78.896 1.00 77.62 175 LYS A O 1
ATOM 1334 N N . THR A 1 176 ? -73.224 -5.333 77.949 1.00 75.75 176 THR A N 1
ATOM 1335 C CA . THR A 1 176 ? -72.820 -4.499 76.812 1.00 75.75 176 THR A CA 1
ATOM 1336 C C . THR A 1 176 ? -73.967 -4.345 75.823 1.00 75.75 176 THR A C 1
ATOM 1338 O O . THR A 1 176 ? -74.251 -3.229 75.406 1.00 75.75 176 THR A O 1
ATOM 1341 N N . LEU A 1 177 ? -74.707 -5.422 75.526 1.00 76.44 177 LEU A N 1
ATOM 1342 C CA . LEU A 1 177 ? -75.920 -5.350 74.698 1.00 76.44 177 LEU A CA 1
ATOM 1343 C C . LEU A 1 177 ? -76.962 -4.391 75.278 1.00 76.44 177 LEU A C 1
ATOM 1345 O O . LEU A 1 177 ? -77.558 -3.610 74.541 1.00 76.44 177 LEU A O 1
ATOM 1349 N N . LYS A 1 178 ? -77.152 -4.416 76.601 1.00 77.56 178 LYS A N 1
ATOM 1350 C CA . LYS A 1 178 ? -78.065 -3.495 77.280 1.00 77.56 178 LYS A CA 1
ATOM 1351 C C . LYS A 1 178 ? -77.577 -2.045 77.206 1.00 77.56 178 LYS A C 1
ATOM 1353 O O . LYS A 1 178 ? -78.369 -1.177 76.878 1.00 77.56 178 LYS A O 1
ATOM 1358 N N . GLN A 1 179 ? -76.282 -1.794 77.413 1.00 80.25 179 GLN A N 1
ATOM 1359 C CA . GLN A 1 179 ? -75.696 -0.456 77.242 1.00 80.25 179 GLN A CA 1
ATOM 1360 C C . GLN A 1 179 ? -75.806 0.063 75.801 1.00 80.25 179 GLN A C 1
ATOM 1362 O O . GLN A 1 179 ? -76.110 1.235 75.605 1.00 80.25 179 GLN A O 1
ATOM 1367 N N . ILE A 1 180 ? -75.590 -0.791 74.795 1.00 80.81 180 ILE A N 1
ATOM 1368 C CA . ILE A 1 180 ? -75.757 -0.432 73.379 1.00 80.81 180 ILE A CA 1
ATOM 1369 C C . ILE A 1 180 ? -77.226 -0.128 73.076 1.00 80.81 180 ILE A C 1
ATOM 1371 O O . ILE A 1 180 ? -77.507 0.843 72.381 1.00 80.81 180 ILE A O 1
ATOM 1375 N N . LEU A 1 181 ? -78.161 -0.919 73.608 1.00 80.12 181 LEU A N 1
ATOM 1376 C CA . LEU A 1 181 ? -79.595 -0.680 73.451 1.00 80.12 181 LEU A CA 1
ATOM 1377 C C . LEU A 1 181 ? -80.018 0.642 74.107 1.00 80.12 181 LEU A C 1
ATOM 1379 O O . LEU A 1 181 ? -80.697 1.440 73.468 1.00 80.12 181 LEU A O 1
ATOM 1383 N N . ASP A 1 182 ? -79.572 0.899 75.337 1.00 81.44 182 ASP A N 1
ATOM 1384 C CA . ASP A 1 182 ? -79.854 2.140 76.066 1.00 81.44 182 ASP A CA 1
ATOM 1385 C C . ASP A 1 182 ? -79.277 3.362 75.320 1.00 81.44 182 ASP A C 1
ATOM 1387 O O . ASP A 1 182 ? -79.944 4.388 75.183 1.00 81.44 182 ASP A O 1
ATOM 1391 N N . GLN A 1 183 ? -78.064 3.238 74.767 1.00 84.62 183 GLN A N 1
ATOM 1392 C CA . GLN A 1 183 ? -77.432 4.279 73.953 1.00 84.62 183 GLN A CA 1
ATOM 1393 C C . GLN A 1 183 ? -78.158 4.490 72.615 1.00 84.62 183 GLN A C 1
ATOM 1395 O O . GLN A 1 183 ? -78.365 5.631 72.209 1.00 84.62 183 GLN A O 1
ATOM 1400 N N . ALA A 1 184 ? -78.580 3.417 71.942 1.00 85.19 184 ALA A N 1
ATOM 1401 C CA . ALA A 1 184 ? -79.344 3.498 70.700 1.00 85.19 184 ALA A CA 1
ATOM 1402 C C . ALA A 1 184 ? -80.711 4.165 70.919 1.00 85.19 184 ALA A C 1
ATOM 1404 O O . ALA A 1 184 ? -81.121 4.984 70.100 1.00 85.19 184 ALA A O 1
ATOM 1405 N N . VAL A 1 185 ? -81.388 3.877 72.038 1.00 83.38 185 VAL A N 1
ATOM 1406 C CA . VAL A 1 185 ? -82.627 4.566 72.435 1.00 83.38 185 VAL A CA 1
ATOM 1407 C C . VAL A 1 185 ? -82.357 6.049 72.698 1.00 83.38 185 VAL A C 1
ATOM 1409 O O . VAL A 1 185 ? -83.064 6.890 72.153 1.00 83.38 185 VAL A O 1
ATOM 1412 N N . ALA A 1 186 ? -81.293 6.389 73.432 1.00 84.62 186 ALA A N 1
ATOM 1413 C CA . ALA A 1 186 ? -80.916 7.783 73.674 1.00 84.62 186 ALA A CA 1
ATOM 1414 C C . ALA A 1 186 ? -80.560 8.546 72.381 1.00 84.62 186 ALA A C 1
ATOM 1416 O O . ALA A 1 186 ? -80.887 9.726 72.240 1.00 84.62 186 ALA A O 1
ATOM 1417 N N . ASP A 1 187 ? -79.903 7.892 71.420 1.00 82.12 187 ASP A N 1
ATOM 1418 C CA . ASP A 1 187 ? -79.579 8.489 70.124 1.00 82.12 187 ASP A CA 1
ATOM 1419 C C . ASP A 1 187 ? -80.817 8.661 69.233 1.00 82.12 187 ASP A C 1
ATOM 1421 O O . ASP A 1 187 ? -80.939 9.696 68.572 1.00 82.12 187 ASP A O 1
ATOM 1425 N N . VAL A 1 188 ? -81.763 7.716 69.257 1.00 82.62 188 VAL A N 1
ATOM 1426 C CA . VAL A 1 188 ? -83.068 7.865 68.592 1.00 82.62 188 VAL A CA 1
ATOM 1427 C C . VAL A 1 188 ? -83.866 9.000 69.230 1.00 82.62 188 VAL A C 1
ATOM 1429 O O . VAL A 1 188 ? -84.320 9.882 68.505 1.00 82.62 188 VAL A O 1
ATOM 1432 N N . ASP A 1 189 ? -83.954 9.063 70.558 1.00 78.94 189 ASP A N 1
ATOM 1433 C CA . ASP A 1 189 ? -84.622 10.157 71.276 1.00 78.94 189 ASP A CA 1
ATOM 1434 C C . ASP A 1 189 ? -83.978 11.516 70.960 1.00 78.94 189 ASP A C 1
ATOM 1436 O O . ASP A 1 189 ? -84.667 12.527 70.806 1.00 78.94 189 ASP A O 1
ATOM 1440 N N . ARG A 1 190 ? -82.652 11.566 70.784 1.00 79.31 190 ARG A N 1
ATOM 1441 C CA . ARG A 1 190 ? -81.927 12.777 70.366 1.00 79.31 190 ARG A CA 1
ATOM 1442 C C . ARG A 1 190 ? -82.197 13.172 68.910 1.00 79.31 190 ARG A C 1
ATOM 1444 O O . ARG A 1 190 ? -82.199 14.362 68.605 1.00 79.31 190 ARG A O 1
ATOM 1451 N N . ILE A 1 191 ? -82.369 12.211 68.003 1.00 79.81 191 ILE A N 1
ATOM 1452 C CA . ILE A 1 191 ? -82.732 12.480 66.602 1.00 79.81 191 ILE A CA 1
ATOM 1453 C C . ILE A 1 191 ? -84.188 12.945 66.520 1.00 79.81 191 ILE A C 1
ATOM 1455 O O . ILE A 1 191 ? -84.465 13.926 65.840 1.00 79.81 191 ILE A O 1
ATOM 1459 N N . VAL A 1 192 ? -85.094 12.300 67.257 1.00 76.12 192 VAL A N 1
ATOM 1460 C CA . VAL A 1 192 ? -86.523 12.640 67.300 1.00 76.12 192 VAL A CA 1
ATOM 1461 C C . VAL A 1 192 ? -86.767 13.982 67.992 1.00 76.12 192 VAL A C 1
ATOM 1463 O O . VAL A 1 192 ? -87.633 14.723 67.561 1.00 76.12 192 VAL A O 1
ATOM 1466 N N . SER A 1 193 ? -85.983 14.352 69.007 1.00 70.62 193 SER A N 1
ATOM 1467 C CA . SER A 1 193 ? -86.058 15.687 69.637 1.00 70.62 193 SER A CA 1
ATOM 1468 C C . SER A 1 193 ? -85.402 16.811 68.825 1.00 70.62 193 SER A C 1
ATOM 1470 O O . SER A 1 193 ? -85.541 17.983 69.177 1.00 70.62 193 SER A O 1
ATOM 1472 N N . LYS A 1 194 ? -84.669 16.471 67.758 1.00 61.88 194 LYS A N 1
ATOM 1473 C CA . LYS A 1 194 ? -84.098 17.420 66.787 1.00 61.88 194 LYS A CA 1
ATOM 1474 C C . LYS A 1 194 ? -84.870 17.467 65.459 1.00 61.88 194 LYS A C 1
ATOM 1476 O O . LYS A 1 194 ? -84.528 18.308 64.627 1.00 61.88 194 LYS A O 1
ATOM 1481 N N . ALA A 1 195 ? -85.841 16.574 65.262 1.00 49.53 195 ALA A N 1
ATOM 1482 C CA . ALA A 1 195 ? -86.794 16.563 64.152 1.00 49.53 195 ALA A CA 1
ATOM 1483 C C . ALA A 1 195 ? -88.088 17.279 64.564 1.00 49.53 195 ALA A C 1
ATOM 1485 O O . ALA A 1 195 ? -88.699 17.912 63.676 1.00 49.53 195 ALA A O 1
#